Protein AF-A0ABD2PQW9-F1 (afdb_monomer_lite)

Structure (mmCIF, N/CA/C/O backbone):
data_AF-A0ABD2PQW9-F1
#
_entry.id   AF-A0ABD2PQW9-F1
#
loop_
_atom_site.group_PDB
_atom_site.id
_atom_site.type_symbol
_atom_site.label_atom_id
_atom_site.label_alt_id
_atom_site.label_comp_id
_atom_site.label_asym_id
_atom_site.label_entity_id
_atom_site.label_seq_id
_atom_site.pdbx_PDB_ins_code
_atom_site.Cartn_x
_atom_site.Cartn_y
_atom_site.Cartn_z
_atom_site.occupancy
_atom_site.B_iso_or_equiv
_atom_site.auth_seq_id
_atom_site.auth_comp_id
_atom_site.auth_asym_id
_atom_site.auth_atom_id
_atom_site.pdbx_PDB_model_num
ATOM 1 N N . MET A 1 1 ? 1.467 16.128 -27.996 1.00 48.44 1 MET A N 1
ATOM 2 C CA . MET A 1 1 ? 1.715 15.501 -26.680 1.00 48.44 1 MET A CA 1
ATOM 3 C C . MET A 1 1 ? 1.755 14.003 -26.877 1.00 48.44 1 MET A C 1
ATOM 5 O O . MET A 1 1 ? 0.861 13.482 -27.534 1.00 48.44 1 MET A O 1
ATOM 9 N N . GLY A 1 2 ? 2.796 13.330 -26.390 1.00 52.59 2 GLY A N 1
ATOM 10 C CA . GLY A 1 2 ? 2.882 11.874 -26.468 1.00 52.59 2 GLY A CA 1
ATOM 11 C C . GLY A 1 2 ? 2.009 11.195 -25.410 1.00 52.59 2 GLY A C 1
ATOM 12 O O . GLY A 1 2 ? 1.658 11.797 -24.397 1.00 52.59 2 GLY A O 1
ATOM 13 N N . GLN A 1 3 ? 1.698 9.912 -25.606 1.00 44.06 3 GLN A N 1
ATOM 14 C CA . GLN A 1 3 ? 0.962 9.096 -24.629 1.00 44.06 3 GLN A CA 1
ATOM 15 C C . GLN A 1 3 ? 1.662 9.062 -23.259 1.00 44.06 3 GLN A C 1
ATOM 17 O O . GLN A 1 3 ? 1.002 9.045 -22.226 1.00 44.06 3 GLN A O 1
ATOM 22 N N . ARG A 1 4 ? 3.000 9.131 -23.241 1.00 51.69 4 ARG A N 1
ATOM 23 C CA . ARG A 1 4 ? 3.807 9.249 -22.020 1.00 51.69 4 ARG A CA 1
ATOM 24 C C . ARG A 1 4 ? 3.536 10.551 -21.266 1.00 51.69 4 ARG A C 1
ATOM 26 O O . ARG A 1 4 ? 3.338 10.489 -20.062 1.00 51.69 4 ARG A O 1
ATOM 33 N N . ASP A 1 5 ? 3.459 11.680 -21.967 1.00 42.22 5 ASP A N 1
ATOM 34 C CA . ASP A 1 5 ? 3.192 12.989 -21.357 1.00 42.22 5 ASP A CA 1
ATOM 35 C C . ASP A 1 5 ? 1.764 13.057 -20.809 1.00 42.22 5 ASP A C 1
ATOM 37 O O . ASP A 1 5 ? 1.536 13.642 -19.758 1.00 42.22 5 ASP A O 1
ATOM 41 N N . LEU A 1 6 ? 0.808 12.416 -21.494 1.00 45.53 6 LEU A N 1
ATOM 42 C CA . LEU A 1 6 ? -0.580 12.285 -21.040 1.00 45.53 6 LEU A CA 1
ATOM 43 C C . LEU A 1 6 ? -0.696 11.385 -19.805 1.00 45.53 6 LEU A C 1
ATOM 45 O O . LEU A 1 6 ? -1.414 11.734 -18.874 1.00 45.53 6 LEU A O 1
ATOM 49 N N . ILE A 1 7 ? 0.029 10.261 -19.762 1.00 51.72 7 ILE A N 1
ATOM 50 C CA . ILE A 1 7 ? 0.108 9.393 -18.577 1.00 51.72 7 ILE A CA 1
ATOM 51 C C . ILE A 1 7 ? 0.804 10.128 -17.431 1.00 51.72 7 ILE A C 1
ATOM 53 O O . ILE A 1 7 ? 0.362 10.021 -16.295 1.00 51.72 7 ILE A O 1
ATOM 57 N N . GLU A 1 8 ? 1.860 10.891 -17.705 1.00 53.06 8 GLU A N 1
ATOM 58 C CA . GLU A 1 8 ? 2.582 11.667 -16.700 1.00 53.06 8 GLU A CA 1
ATOM 59 C C . GLU A 1 8 ? 1.697 12.782 -16.133 1.00 53.06 8 GLU A C 1
ATOM 61 O O . GLU A 1 8 ? 1.552 12.863 -14.919 1.00 53.06 8 GLU A O 1
ATOM 66 N N . TRP A 1 9 ? 0.979 13.531 -16.973 1.00 46.38 9 TRP A N 1
ATOM 67 C CA . TRP A 1 9 ? -0.007 14.535 -16.552 1.00 46.38 9 TRP A CA 1
ATOM 68 C C . TRP A 1 9 ? -1.209 13.946 -15.806 1.00 46.38 9 TRP A C 1
ATOM 70 O O . TRP A 1 9 ? -1.614 14.470 -14.763 1.00 46.38 9 TRP A O 1
ATOM 80 N N . ALA A 1 10 ? -1.777 12.847 -16.307 1.00 46.31 10 ALA A N 1
ATOM 81 C CA . ALA A 1 10 ? -2.861 12.131 -15.642 1.00 46.31 10 ALA A CA 1
ATOM 82 C C . ALA A 1 10 ? -2.380 11.565 -14.304 1.00 46.31 10 ALA A C 1
ATOM 84 O O . ALA A 1 10 ? -3.079 11.664 -13.303 1.00 46.31 10 ALA A O 1
ATOM 85 N N . SER A 1 11 ? -1.146 11.062 -14.242 1.00 51.03 11 SER A N 1
ATOM 86 C CA . SER A 1 11 ? -0.536 10.610 -13.001 1.00 51.03 11 SER A CA 1
ATOM 87 C C . SER A 1 11 ? -0.264 11.784 -12.063 1.00 51.03 11 SER A C 1
ATOM 89 O O . SER A 1 11 ? -0.609 11.672 -10.905 1.00 51.03 11 SER A O 1
ATOM 91 N N . MET A 1 12 ? 0.237 12.935 -12.510 1.00 48.91 12 MET A N 1
ATOM 92 C CA . MET A 1 12 ? 0.485 14.113 -11.668 1.00 48.91 12 MET A CA 1
ATOM 93 C C . MET A 1 12 ? -0.800 14.677 -11.054 1.00 48.91 12 MET A C 1
ATOM 95 O O . MET A 1 12 ? -0.845 14.939 -9.854 1.00 48.91 12 MET A O 1
ATOM 99 N N . THR A 1 13 ? -1.866 14.809 -11.845 1.00 48.06 13 THR A N 1
ATOM 100 C CA . THR A 1 13 ? -3.194 15.216 -11.345 1.00 48.06 13 THR A CA 1
ATOM 101 C C . THR A 1 13 ? -3.756 14.194 -10.355 1.00 48.06 13 THR A C 1
ATOM 103 O O . THR A 1 13 ? -4.364 14.559 -9.351 1.00 48.06 13 THR A O 1
ATOM 106 N N . THR A 1 14 ? -3.451 12.921 -10.577 1.00 48.19 14 THR A N 1
ATOM 107 C CA . THR A 1 14 ? -3.807 11.797 -9.714 1.00 48.19 14 THR A CA 1
ATOM 108 C C . THR A 1 14 ? -2.946 11.691 -8.441 1.00 48.19 14 THR A C 1
ATOM 110 O O . THR A 1 14 ? -3.466 11.371 -7.379 1.00 48.19 14 THR A O 1
ATOM 113 N N . HIS A 1 15 ? -1.655 12.029 -8.491 1.00 46.25 15 HIS A N 1
ATOM 114 C CA . HIS A 1 15 ? -0.741 12.087 -7.343 1.00 46.25 15 HIS A CA 1
ATOM 115 C C . HIS A 1 15 ? -1.050 13.302 -6.458 1.00 46.25 15 HIS A C 1
ATOM 117 O O . HIS A 1 15 ? -0.863 13.230 -5.247 1.00 46.25 15 HIS A O 1
ATOM 123 N N . GLY A 1 16 ? -1.516 14.406 -7.055 1.00 40.41 16 GLY A N 1
ATOM 124 C CA . GLY A 1 16 ? -1.855 15.643 -6.350 1.00 40.41 16 GLY A CA 1
ATOM 125 C C . GLY A 1 16 ? -3.272 15.689 -5.769 1.00 40.41 16 GLY A C 1
ATOM 126 O O . GLY A 1 16 ? -3.487 16.393 -4.788 1.00 40.41 16 GLY A O 1
ATOM 127 N N . ARG A 1 17 ? -4.239 14.957 -6.346 1.00 44.38 17 ARG A N 1
ATOM 128 C CA . ARG A 1 17 ? -5.638 14.937 -5.865 1.00 44.38 17 ARG A CA 1
ATOM 129 C C . ARG A 1 17 ? -6.081 13.623 -5.241 1.00 44.38 17 ARG A C 1
ATOM 131 O O . ARG A 1 17 ? -7.074 13.633 -4.531 1.00 44.38 17 ARG A O 1
ATOM 138 N N . ALA A 1 18 ? -5.401 12.522 -5.566 1.00 48.66 18 ALA A N 1
ATOM 139 C CA . ALA A 1 18 ? -5.731 11.162 -5.150 1.00 48.66 18 ALA A CA 1
ATOM 140 C C . ALA A 1 18 ? -7.238 10.814 -5.270 1.00 48.66 18 ALA A C 1
ATOM 142 O O . ALA A 1 18 ? -7.793 10.029 -4.512 1.00 48.66 18 ALA A O 1
ATOM 143 N N . ALA A 1 19 ? -7.895 11.388 -6.277 1.00 48.25 19 ALA A N 1
ATOM 144 C CA . ALA A 1 19 ? -9.328 11.258 -6.488 1.00 48.25 19 ALA A CA 1
ATOM 145 C C . ALA A 1 19 ? -9.687 9.871 -7.030 1.00 48.25 19 ALA A C 1
ATOM 147 O O . ALA A 1 19 ? -9.073 9.427 -7.995 1.00 48.25 19 ALA A O 1
ATOM 148 N N . ILE A 1 20 ? -10.752 9.262 -6.493 1.00 48.41 20 ILE A N 1
ATOM 149 C CA . ILE A 1 20 ? -11.288 7.904 -6.757 1.00 48.41 20 ILE A CA 1
ATOM 150 C C . ILE A 1 20 ? -11.596 7.611 -8.252 1.00 48.41 20 ILE A C 1
ATOM 152 O O . ILE A 1 20 ? -11.847 6.473 -8.636 1.00 48.41 20 ILE A O 1
ATOM 156 N N . HIS A 1 21 ? -11.498 8.603 -9.139 1.00 49.69 21 HIS A N 1
ATOM 157 C CA . HIS A 1 21 ? -11.605 8.460 -10.597 1.00 49.69 21 HIS A CA 1
ATOM 158 C C . HIS A 1 21 ? -10.262 8.146 -11.299 1.00 49.69 21 HIS A C 1
ATOM 160 O O . HIS A 1 21 ? -10.133 8.385 -12.499 1.00 49.69 21 HIS A O 1
ATOM 166 N N . LEU A 1 22 ? -9.253 7.649 -10.566 1.00 53.81 22 LEU A N 1
ATOM 167 C CA . LEU A 1 22 ? -7.881 7.456 -11.056 1.00 53.81 22 LEU A CA 1
ATOM 168 C C . LEU A 1 22 ? -7.796 6.687 -12.387 1.00 53.81 22 LEU A C 1
ATOM 170 O O . LEU A 1 22 ? -8.182 5.519 -12.483 1.00 53.81 22 LEU A O 1
ATOM 174 N N . PHE A 1 23 ? -7.142 7.325 -13.357 1.00 48.06 23 PHE A N 1
ATOM 175 C CA . PHE A 1 23 ? -6.302 6.676 -14.359 1.00 48.06 23 PHE A CA 1
ATOM 176 C C . PHE A 1 23 ? -4.866 6.642 -13.804 1.00 48.06 23 PHE A C 1
ATOM 178 O O . PHE A 1 23 ? -4.425 7.638 -13.219 1.00 48.06 23 PHE A O 1
ATOM 185 N N . PRO A 1 24 ? -4.100 5.557 -13.989 1.00 56.66 24 PRO A N 1
ATOM 186 C CA . PRO A 1 24 ? -4.376 4.391 -14.842 1.00 56.66 24 PRO A CA 1
ATOM 187 C C . PRO A 1 24 ? -5.153 3.255 -14.154 1.00 56.66 24 PRO A C 1
ATOM 189 O O . PRO A 1 24 ? -5.135 3.127 -12.928 1.00 56.66 24 PRO A O 1
ATOM 192 N N . HIS A 1 25 ? -5.825 2.411 -14.951 1.00 60.84 25 HIS A N 1
ATOM 193 C CA . HIS A 1 25 ? -6.752 1.388 -14.450 1.00 60.84 25 HIS A CA 1
ATOM 194 C C . HIS A 1 25 ? -6.063 0.307 -13.610 1.00 60.84 25 HIS A C 1
ATOM 196 O O . HIS A 1 25 ? -6.706 -0.260 -12.729 1.00 60.84 25 HIS A O 1
ATOM 202 N N . TYR A 1 26 ? -4.760 0.066 -13.797 1.00 62.16 26 TYR A N 1
ATOM 203 C CA . TYR A 1 26 ? -3.977 -0.842 -12.943 1.00 62.16 26 TYR A CA 1
ATOM 204 C C . TYR A 1 26 ? -3.894 -0.420 -11.467 1.00 62.16 26 TYR A C 1
ATOM 206 O O . TYR A 1 26 ? -3.498 -1.228 -10.628 1.00 62.16 26 TYR A O 1
ATOM 214 N N . ALA A 1 27 ? -4.267 0.816 -11.114 1.00 65.12 27 ALA A N 1
ATOM 215 C CA . ALA A 1 27 ? -4.459 1.203 -9.715 1.00 65.12 27 ALA A CA 1
ATOM 216 C C . ALA A 1 27 ? -5.657 0.483 -9.059 1.00 65.12 27 ALA A C 1
ATOM 218 O O . ALA A 1 27 ? -5.749 0.435 -7.833 1.00 65.12 27 ALA A O 1
ATOM 219 N N . TRP A 1 28 ? -6.543 -0.107 -9.869 1.00 74.75 28 TRP A N 1
ATOM 220 C CA . TRP A 1 28 ? -7.754 -0.813 -9.460 1.00 74.75 28 TRP A CA 1
ATOM 221 C C . TRP A 1 28 ? -7.617 -2.325 -9.652 1.00 74.75 28 TRP A C 1
ATOM 223 O O . TRP A 1 28 ? -8.258 -2.920 -10.524 1.00 74.75 28 TRP A O 1
ATOM 233 N N . SER A 1 29 ? -6.760 -2.949 -8.842 1.00 72.50 29 SER A N 1
ATOM 234 C CA . SER A 1 29 ? -6.400 -4.375 -8.934 1.00 72.50 29 SER A CA 1
ATOM 235 C C . SER A 1 29 ? -7.560 -5.357 -8.704 1.00 72.50 29 SER A C 1
ATOM 237 O O . SER A 1 29 ? -7.454 -6.544 -9.014 1.00 72.50 29 SER A O 1
ATOM 239 N N . ASP A 1 30 ? -8.694 -4.875 -8.211 1.00 78.50 30 ASP A N 1
ATOM 240 C CA . ASP A 1 30 ? -9.941 -5.616 -8.033 1.00 78.50 30 ASP A CA 1
ATOM 241 C C . ASP A 1 30 ? -10.855 -5.589 -9.275 1.00 78.50 30 ASP A C 1
ATOM 243 O O . ASP A 1 30 ? -11.751 -6.427 -9.406 1.00 78.50 30 ASP A O 1
ATOM 247 N N . THR A 1 31 ? -10.612 -4.689 -10.233 1.00 81.12 31 THR A N 1
ATOM 248 C CA . THR A 1 31 ? -11.368 -4.614 -11.494 1.00 81.12 31 THR A CA 1
ATOM 249 C C . THR A 1 31 ? -10.776 -5.526 -12.568 1.00 81.12 31 THR A C 1
ATOM 251 O O . THR A 1 31 ? -9.574 -5.784 -12.596 1.00 81.12 31 THR A O 1
ATOM 254 N N . VAL A 1 32 ? -11.606 -5.990 -13.510 1.00 80.06 32 VAL A N 1
ATOM 255 C CA . VAL A 1 32 ? -11.132 -6.801 -14.650 1.00 80.06 32 VAL A CA 1
ATOM 256 C C . VAL A 1 32 ? -10.117 -6.021 -15.489 1.00 80.06 32 VAL A C 1
ATOM 258 O O . VAL A 1 32 ? -9.042 -6.538 -15.778 1.00 80.06 32 VAL A O 1
ATOM 261 N N . ALA A 1 33 ? -10.427 -4.765 -15.824 1.00 76.12 33 ALA A N 1
ATOM 262 C CA . ALA A 1 33 ? -9.540 -3.907 -16.607 1.00 76.12 33 ALA A CA 1
ATOM 263 C C . ALA A 1 33 ? -8.193 -3.677 -15.901 1.00 76.12 33 ALA A C 1
ATOM 265 O O . ALA A 1 33 ? -7.143 -3.840 -16.519 1.00 76.12 33 ALA A O 1
ATOM 266 N N . GLY A 1 34 ? -8.218 -3.381 -14.596 1.00 78.25 34 GLY A N 1
ATOM 267 C CA . GLY A 1 34 ? -7.004 -3.192 -13.808 1.00 78.25 34 GLY A CA 1
ATOM 268 C C . GLY A 1 34 ? -6.149 -4.452 -13.716 1.00 78.25 34 GLY A C 1
ATOM 269 O O . GLY A 1 34 ? -4.936 -4.365 -13.880 1.00 78.25 34 GLY A O 1
ATOM 270 N N . ARG A 1 35 ? -6.763 -5.635 -13.553 1.00 80.31 35 ARG A N 1
ATOM 271 C CA . ARG A 1 35 ? -6.042 -6.921 -13.552 1.00 80.31 35 ARG A CA 1
ATOM 272 C C . ARG A 1 35 ? -5.343 -7.217 -14.877 1.00 80.31 35 ARG A C 1
ATOM 274 O O . ARG A 1 35 ? -4.218 -7.718 -14.848 1.00 80.31 35 ARG A O 1
ATOM 281 N N . VAL A 1 36 ? -5.994 -6.928 -16.005 1.00 83.12 36 VAL A N 1
ATOM 282 C CA . VAL A 1 36 ? -5.436 -7.146 -17.351 1.00 83.12 36 VAL A CA 1
ATOM 283 C C . VAL A 1 36 ? -4.280 -6.183 -17.623 1.00 83.12 36 VAL A C 1
ATOM 285 O O . VAL A 1 36 ? -3.214 -6.612 -18.061 1.00 83.12 36 VAL A O 1
ATOM 288 N N . GLU A 1 37 ? -4.456 -4.893 -17.328 1.00 79.88 37 GLU A N 1
ATOM 289 C CA . GLU A 1 37 ? -3.402 -3.887 -17.519 1.00 79.88 37 GLU A CA 1
ATOM 290 C C . GLU A 1 37 ? -2.200 -4.148 -16.595 1.00 79.88 37 GLU A C 1
ATOM 292 O O . GLU A 1 37 ? -1.043 -4.057 -17.013 1.00 79.88 37 GLU A O 1
ATOM 297 N N . GLU A 1 38 ? -2.460 -4.539 -15.345 1.00 79.94 38 GLU A N 1
ATOM 298 C CA . GLU A 1 38 ? -1.422 -4.951 -14.407 1.00 79.94 38 GLU A CA 1
ATOM 299 C C . GLU A 1 38 ? -0.631 -6.151 -14.940 1.00 79.94 38 GLU A C 1
ATOM 301 O O . GLU A 1 38 ? 0.597 -6.133 -14.924 1.00 79.94 38 GLU A O 1
ATOM 306 N N . GLU A 1 39 ? -1.310 -7.178 -15.447 1.00 83.50 39 GLU A N 1
ATOM 307 C CA . GLU A 1 39 ? -0.666 -8.378 -15.980 1.00 83.50 39 GLU A CA 1
ATOM 308 C C . GLU A 1 39 ? 0.240 -8.063 -17.176 1.00 83.50 39 GLU A C 1
ATOM 310 O O . GLU A 1 39 ? 1.391 -8.503 -17.214 1.00 83.50 39 GLU A O 1
ATOM 315 N N . GLN A 1 40 ? -0.213 -7.206 -18.095 1.00 84.06 40 GLN A N 1
ATOM 316 C CA . GLN A 1 40 ? 0.606 -6.721 -19.211 1.00 84.06 40 GLN A CA 1
ATOM 317 C C . GLN A 1 40 ? 1.851 -5.966 -18.730 1.00 84.06 40 GLN A C 1
ATOM 319 O O . GLN A 1 40 ? 2.953 -6.146 -19.265 1.00 84.06 40 GLN A O 1
ATOM 324 N N . ARG A 1 41 ? 1.703 -5.132 -17.696 1.00 79.81 41 ARG A N 1
ATOM 325 C CA . ARG A 1 41 ? 2.807 -4.372 -17.105 1.00 79.81 41 ARG A CA 1
ATOM 326 C C . ARG A 1 41 ? 3.812 -5.287 -16.406 1.00 79.81 41 ARG A C 1
ATOM 328 O O . ARG A 1 41 ? 5.015 -5.106 -16.596 1.00 79.81 41 ARG A O 1
ATOM 335 N N . LEU A 1 42 ? 3.345 -6.270 -15.636 1.00 81.69 42 LEU A N 1
ATOM 336 C CA . LEU A 1 42 ? 4.196 -7.257 -14.965 1.00 81.69 42 LEU A CA 1
ATOM 337 C C . LEU A 1 42 ? 4.950 -8.118 -15.989 1.00 81.69 42 LEU A C 1
ATOM 339 O O . LEU A 1 42 ? 6.158 -8.309 -15.847 1.00 81.69 42 LEU A O 1
ATOM 343 N N . ALA A 1 43 ? 4.281 -8.560 -17.059 1.00 84.75 43 ALA A N 1
ATOM 344 C CA . ALA A 1 43 ? 4.906 -9.298 -18.155 1.00 84.75 43 ALA A CA 1
ATOM 345 C C . ALA A 1 43 ? 5.992 -8.466 -18.857 1.00 84.75 43 ALA A C 1
ATOM 347 O O . ALA A 1 43 ? 7.109 -8.943 -19.066 1.00 84.75 43 ALA A O 1
ATOM 348 N N . SER A 1 44 ? 5.704 -7.192 -19.140 1.00 84.38 44 SER A N 1
ATOM 349 C CA . SER A 1 44 ? 6.661 -6.262 -19.752 1.00 84.38 44 SER A CA 1
ATOM 350 C C . SER A 1 44 ? 7.869 -6.000 -18.846 1.00 84.38 44 SER A C 1
ATOM 352 O O . SER A 1 44 ? 9.011 -6.011 -19.307 1.00 84.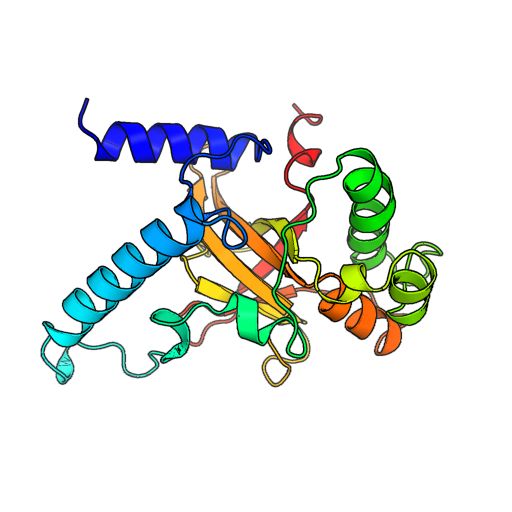38 44 SER A O 1
ATOM 354 N N . ALA A 1 45 ? 7.641 -5.805 -17.543 1.00 81.31 45 ALA A N 1
ATOM 355 C CA . ALA A 1 45 ? 8.703 -5.605 -16.561 1.00 81.31 45 ALA A CA 1
ATOM 356 C C . ALA A 1 45 ? 9.583 -6.856 -16.408 1.00 81.31 45 ALA A C 1
ATOM 358 O O . ALA A 1 45 ? 10.809 -6.742 -16.356 1.00 81.31 45 ALA A O 1
ATOM 359 N N . SER A 1 46 ? 8.967 -8.041 -16.394 1.00 83.38 46 SER A N 1
ATOM 360 C CA . SER A 1 46 ? 9.658 -9.332 -16.369 1.00 83.38 46 SER A CA 1
ATOM 361 C C . SER A 1 46 ? 10.544 -9.500 -17.602 1.00 83.38 46 SER A C 1
ATOM 363 O O . SER A 1 46 ? 11.756 -9.695 -17.476 1.00 83.38 46 SER A O 1
ATOM 365 N N . ALA A 1 47 ? 9.993 -9.297 -18.801 1.00 86.12 47 ALA A N 1
ATOM 366 C CA . ALA A 1 47 ? 10.753 -9.362 -20.047 1.00 86.12 47 ALA A CA 1
ATOM 367 C C . ALA A 1 47 ? 11.939 -8.378 -20.057 1.00 86.12 47 ALA A C 1
ATOM 369 O O . ALA A 1 47 ? 13.059 -8.755 -20.406 1.00 86.12 47 ALA A O 1
ATOM 370 N N . ALA A 1 48 ? 11.730 -7.138 -19.601 1.00 84.88 48 ALA A N 1
ATOM 371 C CA . ALA A 1 48 ? 12.777 -6.118 -19.510 1.00 84.88 48 ALA A CA 1
ATOM 372 C C . ALA A 1 48 ? 13.867 -6.438 -18.471 1.00 84.88 48 ALA A C 1
ATOM 374 O O . ALA A 1 48 ? 15.008 -5.992 -18.605 1.00 84.88 48 ALA A O 1
ATOM 375 N N . PHE A 1 49 ? 13.539 -7.187 -17.419 1.00 83.38 49 PHE A N 1
ATOM 376 C CA . PHE A 1 49 ? 14.510 -7.646 -16.432 1.00 83.38 49 PHE A CA 1
ATOM 377 C C . PHE A 1 49 ? 15.338 -8.818 -16.964 1.00 83.38 49 PHE A C 1
ATOM 379 O O . PHE A 1 49 ? 16.568 -8.818 -16.850 1.00 83.38 49 PHE A O 1
ATOM 386 N N . TYR A 1 50 ? 14.682 -9.807 -17.576 1.00 85.19 50 TYR A N 1
ATOM 387 C CA . TYR A 1 50 ? 15.348 -10.996 -18.100 1.00 85.19 50 TYR A CA 1
ATOM 388 C C . TYR A 1 50 ? 16.132 -10.736 -19.393 1.00 85.19 50 TYR A C 1
ATOM 390 O O . TYR A 1 50 ? 17.097 -11.456 -19.650 1.00 85.19 50 TYR A O 1
ATOM 398 N N . SER A 1 51 ? 15.822 -9.678 -20.148 1.00 87.69 51 SER A N 1
ATOM 399 C CA . SER A 1 51 ? 16.645 -9.248 -21.288 1.00 87.69 51 SER A CA 1
ATOM 400 C C . SER A 1 51 ? 18.030 -8.742 -20.865 1.00 87.69 51 SER A C 1
ATOM 402 O O . SER A 1 51 ? 18.987 -8.829 -21.634 1.00 87.69 51 SER A O 1
ATOM 404 N N . ARG A 1 52 ? 18.180 -8.257 -19.623 1.00 85.00 52 ARG A N 1
ATOM 405 C CA . ARG A 1 52 ? 19.470 -7.793 -19.100 1.00 85.00 52 ARG A CA 1
ATOM 406 C C . ARG A 1 52 ? 20.384 -8.981 -18.775 1.00 85.00 52 ARG A C 1
ATOM 408 O O . ARG A 1 52 ? 19.923 -9.951 -18.161 1.00 85.00 52 ARG A O 1
ATOM 415 N N . PRO A 1 53 ? 21.692 -8.908 -19.080 1.00 88.94 53 PRO A N 1
ATOM 416 C CA . PRO A 1 53 ? 22.670 -9.900 -18.637 1.00 88.94 53 PRO A CA 1
ATOM 417 C C . PRO A 1 53 ? 22.683 -10.055 -17.109 1.00 88.94 53 PRO A C 1
ATOM 419 O O . PRO A 1 53 ? 22.559 -9.069 -16.385 1.00 88.94 53 PRO A O 1
ATOM 422 N N . LYS A 1 54 ? 22.917 -11.274 -16.593 1.00 83.62 54 LYS A N 1
ATOM 423 C CA . LYS A 1 54 ? 22.875 -11.581 -15.142 1.00 83.62 54 LYS A CA 1
ATOM 424 C C . LYS A 1 54 ? 23.703 -10.619 -14.275 1.00 83.62 54 LYS A C 1
ATOM 426 O O . LYS A 1 54 ? 23.253 -10.233 -13.205 1.00 83.62 54 LYS A O 1
ATOM 431 N N . LYS A 1 55 ? 24.884 -10.194 -14.744 1.00 84.38 55 LYS A N 1
ATOM 432 C CA . LYS A 1 55 ? 25.779 -9.270 -14.015 1.00 84.38 55 LYS A CA 1
ATOM 433 C C . LYS A 1 55 ? 25.230 -7.839 -13.886 1.00 84.38 55 LYS A C 1
ATOM 435 O O . LYS A 1 55 ? 25.683 -7.111 -13.012 1.00 84.38 55 LYS A O 1
ATOM 440 N N . GLN A 1 56 ? 24.284 -7.447 -14.742 1.00 83.19 56 GLN A N 1
ATOM 441 C CA . GLN A 1 56 ? 23.638 -6.127 -14.740 1.00 83.19 56 GLN A CA 1
ATOM 442 C C . GLN A 1 56 ? 22.282 -6.129 -14.019 1.00 83.19 56 GLN A C 1
ATOM 444 O O . GLN A 1 56 ? 21.631 -5.088 -13.917 1.00 83.19 56 GLN A O 1
ATOM 449 N N . ARG A 1 57 ? 21.826 -7.289 -13.531 1.00 82.00 57 ARG A N 1
ATOM 450 C CA . ARG A 1 57 ? 20.587 -7.385 -12.760 1.00 82.00 57 ARG A CA 1
ATOM 451 C C . ARG A 1 57 ? 20.849 -6.980 -11.303 1.00 82.00 57 ARG A C 1
ATOM 453 O O . ARG A 1 57 ? 21.902 -7.326 -10.761 1.00 82.00 57 ARG A O 1
ATOM 460 N N . PRO A 1 58 ? 19.911 -6.272 -10.651 1.00 74.50 58 PRO A N 1
ATOM 461 C CA . PRO A 1 58 ? 19.983 -6.017 -9.217 1.00 74.50 58 PRO A CA 1
ATOM 462 C C . PRO A 1 58 ? 20.131 -7.335 -8.444 1.00 74.50 58 PRO A C 1
ATOM 464 O O . PRO A 1 58 ? 19.355 -8.264 -8.648 1.00 74.50 58 PRO A O 1
ATOM 467 N N . ARG A 1 59 ? 21.129 -7.421 -7.555 1.00 67.12 59 ARG A N 1
ATOM 468 C CA . ARG A 1 59 ? 21.405 -8.645 -6.773 1.00 67.12 59 ARG A CA 1
ATOM 469 C C . ARG A 1 59 ? 20.330 -8.949 -5.728 1.00 67.12 59 ARG A C 1
ATOM 471 O O . ARG A 1 59 ? 20.095 -10.112 -5.436 1.00 67.12 59 ARG A O 1
ATOM 478 N N . ASN A 1 60 ? 19.678 -7.911 -5.206 1.00 65.00 60 ASN A N 1
ATOM 479 C CA . ASN A 1 60 ? 18.671 -8.008 -4.144 1.00 65.00 60 ASN A CA 1
ATOM 480 C C . ASN A 1 60 ? 17.242 -7.907 -4.696 1.00 65.00 60 ASN A C 1
ATOM 482 O O . ASN A 1 60 ? 16.350 -7.417 -4.014 1.00 65.00 60 ASN A O 1
ATOM 486 N N . PHE A 1 61 ? 17.042 -8.291 -5.957 1.00 63.41 61 PHE A N 1
ATOM 487 C CA . PHE A 1 61 ? 15.736 -8.205 -6.594 1.00 63.41 61 PHE A CA 1
ATOM 488 C C . PHE A 1 61 ? 14.790 -9.248 -5.995 1.00 63.41 61 PHE A C 1
ATOM 490 O O . PHE A 1 61 ? 15.085 -10.442 -6.032 1.00 63.41 61 PHE A O 1
ATOM 497 N N . VAL A 1 62 ? 13.655 -8.808 -5.456 1.00 62.41 62 VAL A N 1
ATOM 498 C CA . VAL A 1 62 ? 12.648 -9.708 -4.888 1.00 62.41 62 VAL A CA 1
ATOM 499 C C . VAL A 1 62 ? 11.669 -10.109 -5.994 1.00 62.41 62 VAL A C 1
ATOM 501 O O . VAL A 1 62 ? 11.105 -9.262 -6.675 1.00 62.41 62 VAL A O 1
ATOM 504 N N . GLU A 1 63 ? 11.408 -11.402 -6.193 1.00 56.72 63 GLU A N 1
ATOM 505 C CA . GLU A 1 63 ? 10.478 -11.872 -7.243 1.00 56.72 63 GLU A CA 1
ATOM 506 C C . GLU A 1 63 ? 9.041 -11.324 -7.115 1.00 56.72 63 GLU A C 1
ATOM 508 O O . GLU A 1 63 ? 8.250 -11.427 -8.056 1.00 56.72 63 GLU A O 1
ATOM 513 N N . CYS A 1 64 ? 8.691 -10.699 -5.984 1.00 57.03 64 CYS A N 1
ATOM 514 C CA . CYS A 1 64 ? 7.407 -10.028 -5.788 1.00 57.03 64 CYS A CA 1
ATOM 515 C C . CYS A 1 64 ? 7.145 -8.893 -6.798 1.00 57.03 64 CYS A C 1
ATOM 517 O O . CYS A 1 64 ? 5.999 -8.489 -6.950 1.00 57.03 64 CYS A O 1
ATOM 519 N N . HIS A 1 65 ? 8.160 -8.423 -7.536 1.00 60.09 65 HIS A N 1
ATOM 520 C CA . HIS A 1 65 ? 8.028 -7.387 -8.570 1.00 60.09 65 HIS A CA 1
ATOM 521 C C . HIS A 1 65 ? 7.321 -7.834 -9.858 1.00 60.09 65 HIS A C 1
ATOM 523 O O . HIS A 1 65 ? 6.982 -6.981 -10.676 1.00 60.09 65 HIS A O 1
ATOM 529 N N . PHE A 1 66 ? 7.101 -9.140 -10.052 1.00 64.94 66 PHE A N 1
ATOM 530 C CA . PHE A 1 66 ? 6.382 -9.686 -11.217 1.00 64.94 66 PHE A CA 1
ATOM 531 C C . PHE A 1 66 ? 5.075 -10.392 -10.847 1.00 64.94 66 PHE A C 1
ATOM 533 O O . PHE A 1 66 ? 4.451 -11.021 -11.698 1.00 64.94 66 PHE A O 1
ATOM 540 N N . LYS A 1 67 ? 4.663 -10.320 -9.580 1.00 71.12 67 LYS A N 1
ATOM 541 C CA . LYS A 1 67 ? 3.429 -10.933 -9.075 1.00 71.12 67 LYS A CA 1
ATOM 542 C C . LYS A 1 67 ? 2.486 -9.837 -8.597 1.00 71.12 67 LYS A C 1
ATOM 544 O O . LYS A 1 67 ? 2.935 -8.724 -8.364 1.00 71.12 67 LYS A O 1
ATOM 549 N N . ARG A 1 68 ? 1.200 -10.160 -8.422 1.00 75.06 68 ARG A N 1
ATOM 550 C CA . ARG A 1 68 ? 0.205 -9.268 -7.805 1.00 75.06 68 ARG A CA 1
ATOM 551 C C . ARG A 1 68 ? 0.434 -9.246 -6.291 1.00 75.06 68 ARG A C 1
ATOM 553 O O . ARG A 1 68 ? -0.028 -10.161 -5.605 1.00 75.06 68 ARG A O 1
ATOM 560 N N . PRO A 1 69 ? 1.155 -8.260 -5.729 1.00 76.12 69 PRO A N 1
ATOM 561 C CA . PRO A 1 69 ? 1.605 -8.360 -4.345 1.00 76.12 69 PRO A CA 1
ATOM 562 C C . PRO A 1 69 ? 0.439 -8.178 -3.360 1.00 76.12 69 PRO A C 1
ATOM 564 O O . PRO A 1 69 ? 0.490 -8.674 -2.239 1.00 76.12 69 PRO A O 1
ATOM 567 N N . TRP A 1 70 ? -0.662 -7.565 -3.803 1.00 80.31 70 TRP A N 1
ATOM 568 C CA . TRP A 1 70 ? -1.891 -7.375 -3.029 1.00 80.31 70 TRP A CA 1
ATOM 569 C C . TRP A 1 70 ? -2.541 -8.687 -2.585 1.00 80.31 70 TRP A C 1
ATOM 571 O O . TRP A 1 70 ? -3.151 -8.715 -1.524 1.00 80.31 70 TRP A O 1
ATOM 581 N N . GLN A 1 71 ? -2.378 -9.778 -3.342 1.00 79.62 71 GLN A N 1
ATOM 582 C CA . GLN A 1 71 ? -2.915 -11.086 -2.948 1.00 79.62 71 GLN A CA 1
ATOM 583 C C . GLN A 1 71 ? -2.242 -11.625 -1.682 1.00 79.62 71 GLN A C 1
ATOM 585 O O . GLN A 1 71 ? -2.889 -12.284 -0.883 1.00 79.62 71 GLN A O 1
ATOM 590 N N . SER A 1 72 ? -0.963 -11.303 -1.459 1.00 81.50 72 SER A N 1
ATOM 591 C CA . SER A 1 72 ? -0.262 -11.695 -0.228 1.00 81.50 72 SER A CA 1
ATOM 592 C C . SER A 1 72 ? -0.652 -10.875 1.006 1.00 81.50 72 SER A C 1
ATOM 594 O O . SER A 1 72 ? -0.275 -11.239 2.115 1.00 81.50 72 SER A O 1
ATOM 596 N N . LEU A 1 73 ? -1.394 -9.775 0.829 1.00 82.75 73 LEU A N 1
ATOM 597 C CA . LEU A 1 73 ? -1.840 -8.913 1.929 1.00 82.75 73 LEU A CA 1
ATOM 598 C C . LEU A 1 73 ? -3.146 -9.385 2.585 1.00 82.75 73 LEU A C 1
ATOM 600 O O . LEU A 1 73 ? -3.535 -8.846 3.626 1.00 82.75 73 LEU A O 1
ATOM 604 N N . VAL A 1 74 ? -3.848 -10.321 1.947 1.00 83.00 74 VAL A N 1
ATOM 605 C CA . VAL A 1 74 ? -5.163 -10.813 2.361 1.00 83.00 74 VAL A CA 1
ATOM 606 C C . VAL A 1 74 ? -5.120 -12.330 2.517 1.00 83.00 74 VAL A C 1
ATOM 608 O O . VAL A 1 74 ? -4.499 -13.037 1.727 1.00 83.00 74 VAL A O 1
ATOM 611 N N . ASP A 1 75 ? -5.770 -12.838 3.561 1.00 72.62 75 ASP A N 1
ATOM 612 C CA . ASP A 1 75 ? -5.728 -14.257 3.922 1.00 72.62 75 ASP A CA 1
ATOM 613 C C . ASP A 1 75 ? -6.656 -15.079 2.999 1.00 72.62 75 ASP A C 1
ATOM 615 O O . ASP A 1 75 ? -7.775 -15.424 3.370 1.00 72.62 75 ASP A O 1
ATOM 619 N N . GLY A 1 76 ? -6.217 -15.362 1.766 1.00 68.19 76 GLY A N 1
ATOM 620 C CA . GLY A 1 76 ? -6.850 -16.331 0.852 1.00 68.19 76 GLY A CA 1
ATOM 621 C C . GLY A 1 76 ? -8.162 -15.903 0.177 1.00 68.19 76 GLY A C 1
ATOM 622 O O . GLY A 1 76 ? -8.704 -16.664 -0.621 1.00 68.19 76 GLY A O 1
ATOM 623 N N . ALA A 1 77 ? -8.663 -14.703 0.464 1.00 78.00 77 ALA A N 1
ATOM 624 C CA . ALA A 1 77 ? -9.819 -14.108 -0.204 1.00 78.00 77 ALA A CA 1
ATOM 625 C C . ALA A 1 77 ? -9.387 -13.122 -1.299 1.00 78.00 77 ALA A C 1
AT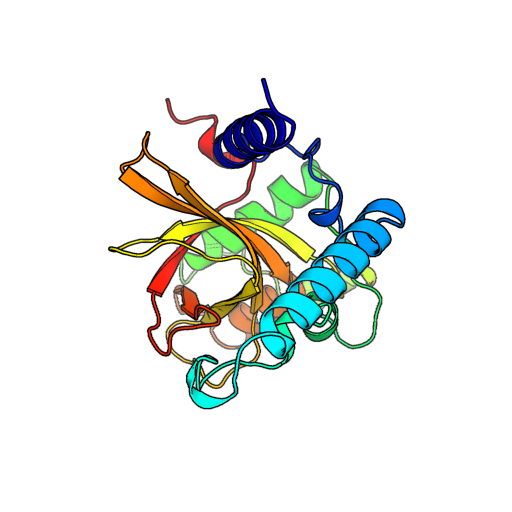OM 627 O O . ALA A 1 77 ? -8.302 -12.545 -1.225 1.00 78.00 77 ALA A O 1
ATOM 628 N N . ASP A 1 78 ? -10.253 -12.887 -2.285 1.00 81.88 78 ASP A N 1
ATOM 629 C CA . ASP A 1 78 ? -9.983 -11.890 -3.319 1.00 81.88 78 ASP A CA 1
ATOM 630 C C . ASP A 1 78 ? -9.976 -10.478 -2.710 1.00 81.88 78 ASP A C 1
ATOM 632 O O . ASP A 1 78 ? -10.969 -10.063 -2.097 1.00 81.88 78 ASP A O 1
ATOM 636 N N . PRO A 1 79 ? -8.870 -9.722 -2.844 1.00 86.19 79 PRO A N 1
ATOM 637 C CA . PRO A 1 79 ? -8.814 -8.369 -2.327 1.00 86.19 79 PRO A CA 1
ATOM 638 C C . PRO A 1 79 ? -9.744 -7.466 -3.138 1.00 86.19 79 PRO A C 1
ATOM 640 O O . PRO A 1 79 ? -9.754 -7.513 -4.370 1.00 86.19 79 PRO A O 1
ATOM 643 N N . PHE A 1 80 ? -10.466 -6.585 -2.452 1.00 86.62 80 PHE A N 1
ATOM 644 C CA . PHE A 1 80 ? -11.197 -5.494 -3.093 1.00 86.62 80 PHE A CA 1
ATOM 645 C C . PHE A 1 80 ? -10.730 -4.153 -2.556 1.00 86.62 80 PHE A C 1
ATOM 647 O O . PHE A 1 80 ? -10.247 -4.053 -1.427 1.00 86.62 80 PHE A O 1
ATOM 654 N N . ILE A 1 81 ? -10.885 -3.107 -3.360 1.00 84.94 81 ILE A N 1
ATOM 655 C CA . ILE A 1 81 ? -10.513 -1.762 -2.941 1.00 84.94 81 ILE A CA 1
ATOM 656 C C . ILE A 1 81 ? -11.746 -1.089 -2.347 1.00 84.94 81 ILE A C 1
ATOM 658 O O . ILE A 1 81 ? -12.771 -0.936 -3.016 1.00 84.94 81 ILE A O 1
ATOM 662 N N . LEU A 1 82 ? -11.647 -0.688 -1.080 1.00 84.38 82 LEU A N 1
ATOM 663 C CA . LEU A 1 82 ? -12.690 0.070 -0.406 1.00 84.38 82 LEU A CA 1
ATOM 664 C C . LEU A 1 82 ? -12.736 1.481 -1.000 1.00 84.38 82 LEU A C 1
ATOM 666 O O . LEU A 1 82 ? -11.770 2.235 -0.898 1.00 84.38 82 LEU A O 1
ATOM 670 N N . ARG A 1 83 ? -13.862 1.814 -1.636 1.00 77.94 83 ARG A N 1
ATOM 671 C CA . ARG A 1 83 ? -14.101 3.106 -2.308 1.00 77.94 83 ARG A CA 1
ATOM 672 C C . ARG A 1 83 ? -15.247 3.910 -1.705 1.00 77.94 83 ARG A C 1
ATOM 674 O O . ARG A 1 83 ? -15.468 5.039 -2.124 1.00 77.94 83 ARG A O 1
ATOM 681 N N . ASP A 1 84 ? -15.995 3.326 -0.774 1.00 79.19 84 ASP A N 1
ATOM 682 C CA . ASP A 1 84 ? -17.122 4.008 -0.145 1.00 79.19 84 ASP A CA 1
ATOM 683 C C . ASP A 1 84 ? -16.613 5.200 0.675 1.00 79.19 84 ASP A C 1
ATOM 685 O O . ASP A 1 84 ? -15.867 5.035 1.641 1.00 79.19 84 ASP A O 1
ATOM 689 N N . GLU A 1 85 ? -16.996 6.407 0.264 1.00 73.12 85 GLU A N 1
ATOM 690 C CA . GLU A 1 85 ? -16.489 7.655 0.832 1.00 73.12 85 GLU A CA 1
ATOM 691 C C . GLU A 1 85 ? -16.827 7.800 2.324 1.00 73.12 85 GLU A C 1
ATOM 693 O O . GLU A 1 85 ? -16.011 8.295 3.107 1.00 73.12 85 GLU A O 1
ATOM 698 N N . HIS A 1 86 ? -18.004 7.331 2.744 1.00 77.00 86 HIS A N 1
ATOM 699 C CA . HIS A 1 86 ? -18.453 7.432 4.130 1.00 77.00 86 HIS A CA 1
ATOM 700 C C . HIS A 1 86 ? -17.670 6.464 5.019 1.00 77.00 86 HIS A C 1
ATOM 702 O O . HIS A 1 86 ? -17.188 6.856 6.084 1.00 77.00 86 HIS A O 1
ATOM 708 N N . LEU A 1 87 ? -17.472 5.225 4.561 1.00 77.25 87 LEU A N 1
ATOM 709 C CA . LEU A 1 87 ? -16.662 4.229 5.261 1.00 77.25 87 LEU A CA 1
ATOM 710 C C . LEU A 1 87 ? -15.183 4.606 5.292 1.00 77.25 87 LEU A C 1
ATOM 712 O O . LEU A 1 87 ? -14.545 4.446 6.331 1.00 77.25 87 LEU A O 1
ATOM 716 N N . LEU A 1 88 ? -14.631 5.148 4.205 1.00 77.19 88 LEU A N 1
ATOM 717 C CA . LEU A 1 88 ? -13.253 5.640 4.176 1.00 77.19 88 LEU A CA 1
ATOM 718 C C . LEU A 1 88 ? -13.057 6.770 5.191 1.00 77.19 88 LEU A C 1
ATOM 720 O O . LEU A 1 88 ? -12.142 6.707 6.017 1.00 77.19 88 LEU A O 1
ATOM 724 N N . LYS A 1 89 ? -13.950 7.766 5.202 1.00 73.94 89 LYS A N 1
ATOM 725 C CA . LYS A 1 89 ? -13.879 8.869 6.169 1.00 73.94 89 LYS A CA 1
ATOM 726 C C . LYS A 1 89 ? -14.042 8.383 7.606 1.00 73.94 89 LYS A C 1
ATOM 728 O O . LYS A 1 89 ? -13.318 8.856 8.478 1.00 73.94 89 LYS A O 1
ATOM 733 N N . LEU A 1 90 ? -14.957 7.451 7.866 1.00 74.62 90 LEU A N 1
ATOM 734 C CA . LEU A 1 90 ? -15.268 7.010 9.223 1.00 74.62 90 LEU A CA 1
ATOM 735 C C . LEU A 1 90 ? -14.263 5.995 9.770 1.00 74.62 90 LEU A C 1
ATOM 737 O O . LEU A 1 90 ? -13.817 6.159 10.899 1.00 74.62 90 LEU A O 1
ATOM 741 N N . LEU A 1 91 ? -13.905 4.960 9.009 1.00 73.94 91 LEU A N 1
ATOM 742 C CA . LEU A 1 91 ? -13.017 3.885 9.462 1.00 73.94 91 LEU A CA 1
ATOM 743 C C . LEU A 1 91 ? -11.552 4.254 9.249 1.00 73.94 91 LEU A C 1
ATOM 745 O O . LEU A 1 91 ? -10.747 4.160 10.174 1.00 73.94 91 LEU A O 1
ATOM 749 N N . VAL A 1 92 ? -11.193 4.706 8.047 1.00 70.50 92 VAL A N 1
ATOM 750 C CA . VAL A 1 92 ? -9.781 4.864 7.687 1.00 70.50 92 VAL A CA 1
ATOM 751 C C . VAL A 1 92 ? -9.189 6.131 8.280 1.00 70.50 92 VAL A C 1
ATOM 753 O O . VAL A 1 92 ? -8.089 6.055 8.816 1.00 70.50 92 VAL A O 1
ATOM 756 N N . THR A 1 93 ? -9.896 7.267 8.278 1.00 69.75 93 THR A N 1
ATOM 757 C CA . THR A 1 93 ? -9.396 8.476 8.967 1.00 69.75 93 THR A CA 1
ATOM 758 C C . THR A 1 93 ? -9.152 8.178 10.439 1.00 69.75 93 THR A C 1
ATOM 760 O O . THR A 1 93 ? -8.092 8.480 10.970 1.00 69.75 93 THR A O 1
ATOM 763 N N . ARG A 1 94 ? -10.100 7.488 11.082 1.00 70.88 94 ARG A N 1
ATOM 764 C CA . ARG A 1 94 ? -10.003 7.076 12.485 1.00 70.88 94 ARG A CA 1
ATOM 765 C C . ARG A 1 94 ? -8.807 6.168 12.750 1.00 70.88 94 ARG A C 1
ATOM 767 O O . ARG A 1 94 ? -8.078 6.394 13.714 1.00 70.88 94 ARG A O 1
ATOM 774 N N . MET A 1 95 ? -8.582 5.183 11.886 1.00 74.62 95 MET A N 1
ATOM 775 C CA . MET A 1 95 ? -7.449 4.271 12.002 1.00 74.62 95 MET A CA 1
ATOM 776 C C . MET A 1 95 ? -6.114 4.967 11.706 1.00 74.62 95 MET A C 1
ATOM 778 O O . MET A 1 95 ? -5.176 4.822 12.480 1.00 74.62 95 MET A O 1
ATOM 782 N N . LEU A 1 96 ? -6.010 5.772 10.649 1.00 74.06 96 LEU A N 1
ATOM 783 C CA . LEU A 1 96 ? -4.776 6.497 10.329 1.00 74.06 96 LEU A CA 1
ATOM 784 C C . LEU A 1 96 ? -4.450 7.575 11.374 1.00 74.06 96 LEU A C 1
ATOM 786 O O . LEU A 1 96 ? -3.291 7.708 11.763 1.00 74.06 96 LEU A O 1
ATOM 790 N N . ASP A 1 97 ? -5.448 8.277 11.913 1.00 72.69 97 ASP A N 1
ATOM 791 C CA . ASP A 1 97 ? -5.261 9.194 13.043 1.00 72.69 97 ASP A CA 1
ATOM 792 C C . ASP A 1 97 ? -4.800 8.448 14.300 1.00 72.69 97 ASP A C 1
ATOM 794 O O . ASP A 1 97 ? -3.966 8.947 15.064 1.00 72.69 97 ASP A O 1
ATOM 798 N N . ALA A 1 98 ? -5.307 7.231 14.519 1.00 65.31 98 ALA A N 1
ATOM 799 C CA . ALA A 1 98 ? -4.890 6.379 15.625 1.00 65.31 98 ALA A CA 1
ATOM 800 C C . ALA A 1 98 ? -3.443 5.871 15.496 1.00 65.31 98 ALA A C 1
ATOM 802 O O . ALA A 1 98 ? -2.818 5.582 16.522 1.00 65.31 98 ALA A O 1
ATOM 803 N N . CYS A 1 99 ? -2.867 5.830 14.287 1.00 70.56 99 CYS A N 1
ATOM 804 C CA . CYS A 1 99 ? -1.431 5.591 14.114 1.00 70.56 99 CYS A CA 1
ATOM 805 C C . CYS A 1 99 ? -0.603 6.674 14.817 1.00 70.56 99 CYS A C 1
ATOM 807 O O . CYS A 1 99 ? 0.424 6.368 15.415 1.00 70.56 99 CYS A O 1
ATOM 809 N N . CYS A 1 100 ? -1.071 7.923 14.801 1.00 67.44 100 CYS A N 1
ATOM 810 C CA . CYS A 1 100 ? -0.372 9.066 15.386 1.00 67.44 100 CYS A CA 1
ATOM 811 C C . CYS A 1 100 ? -0.669 9.271 16.883 1.00 67.44 100 CYS A C 1
ATOM 813 O O . CYS A 1 100 ? 0.028 10.047 17.536 1.00 67.44 100 CYS A O 1
ATOM 815 N N . LYS A 1 101 ? -1.699 8.610 17.435 1.00 71.06 101 LYS A N 1
ATOM 816 C CA . LYS A 1 101 ? -2.173 8.807 18.816 1.00 71.06 101 LYS A CA 1
ATOM 817 C C . LYS A 1 101 ? -2.226 7.471 19.584 1.00 71.06 101 LYS A C 1
ATOM 819 O O . LYS A 1 101 ? -3.099 6.649 19.295 1.00 71.06 101 LYS A O 1
ATOM 824 N N . PRO A 1 102 ? -1.346 7.249 20.582 1.00 61.34 102 PRO A N 1
ATOM 825 C CA . PRO A 1 102 ? -1.207 5.961 21.273 1.00 61.34 102 PRO A CA 1
ATOM 826 C C . PRO A 1 102 ? -2.451 5.512 22.055 1.00 61.34 102 PRO A C 1
ATOM 828 O O . PRO A 1 102 ? -2.639 4.318 22.233 1.00 61.34 102 PRO A O 1
ATOM 831 N N . LEU A 1 103 ? -3.320 6.442 22.467 1.00 63.19 103 LEU A N 1
ATOM 832 C CA . LEU A 1 103 ? -4.522 6.175 23.277 1.00 63.19 103 LEU A CA 1
ATOM 833 C C . LEU A 1 103 ? -5.826 6.530 22.545 1.00 63.19 103 LEU A C 1
ATOM 835 O O . LEU A 1 103 ? -6.829 6.879 23.163 1.00 63.19 103 LEU A O 1
ATOM 839 N N . SER A 1 104 ? -5.814 6.516 21.210 1.00 66.25 104 SER A N 1
ATOM 840 C CA . SER A 1 104 ? -7.013 6.862 20.448 1.00 66.25 104 SER A CA 1
ATOM 841 C C . SER A 1 104 ? -8.105 5.794 20.629 1.00 66.25 104 SER A C 1
ATOM 843 O O . SER A 1 104 ? -7.843 4.628 20.322 1.00 66.25 104 SER A O 1
ATOM 845 N N . PRO A 1 105 ? -9.350 6.164 20.999 1.00 61.47 105 PRO A N 1
ATOM 846 C CA . PRO A 1 105 ? -10.491 5.237 21.017 1.00 61.47 105 PRO A CA 1
ATOM 847 C C . PRO A 1 105 ? -10.873 4.742 19.608 1.00 61.47 105 PRO A C 1
ATOM 849 O O . PRO A 1 105 ? -11.777 3.933 19.441 1.00 61.47 105 PRO A O 1
ATOM 852 N N . ALA A 1 106 ? -10.186 5.240 18.578 1.00 65.62 106 ALA A N 1
ATOM 853 C CA . ALA A 1 106 ? -10.425 4.971 17.172 1.00 65.62 106 ALA A CA 1
ATOM 854 C C . ALA A 1 106 ? -9.634 3.759 16.618 1.00 65.62 106 ALA A C 1
ATOM 856 O O . ALA A 1 106 ? -9.633 3.527 15.409 1.00 65.62 106 ALA A O 1
ATOM 857 N N . ARG A 1 107 ? -8.944 2.992 17.481 1.00 74.94 107 ARG A N 1
ATOM 858 C CA . ARG A 1 107 ? -8.193 1.778 17.110 1.00 74.94 107 ARG A CA 1
ATOM 859 C C . ARG A 1 107 ? -9.145 0.606 16.884 1.00 74.94 107 ARG A C 1
ATOM 861 O O . ARG A 1 107 ? -9.661 0.014 17.828 1.00 74.94 107 ARG A O 1
ATOM 868 N N . LEU A 1 108 ? -9.383 0.277 15.619 1.00 79.31 108 LEU A N 1
ATOM 869 C CA . LEU A 1 108 ? -10.225 -0.853 15.237 1.00 79.31 108 LEU A CA 1
ATOM 870 C C . LEU A 1 108 ? -9.415 -2.154 15.211 1.00 79.31 108 LEU A C 1
ATOM 872 O O . LEU A 1 108 ? -8.294 -2.184 14.705 1.00 79.31 108 LEU A O 1
ATOM 876 N N . THR A 1 109 ? -10.006 -3.217 15.754 1.00 84.00 109 THR A N 1
ATOM 877 C CA . THR A 1 109 ? -9.472 -4.586 15.748 1.00 84.00 109 THR A CA 1
ATOM 878 C C . THR A 1 109 ? -10.029 -5.355 14.547 1.00 84.00 109 THR A C 1
ATOM 880 O O . THR A 1 109 ? -11.038 -4.953 13.962 1.00 84.00 109 THR A O 1
ATOM 883 N N . ARG A 1 110 ? -9.421 -6.490 14.177 1.00 85.31 110 ARG A N 1
ATOM 884 C CA . ARG A 1 110 ? -9.955 -7.370 13.121 1.00 85.31 110 ARG A CA 1
ATOM 885 C C . ARG A 1 110 ? -11.355 -7.870 13.470 1.00 85.31 110 ARG A C 1
ATOM 887 O O . ARG A 1 110 ? -12.174 -8.034 12.572 1.00 85.31 110 ARG A O 1
ATOM 894 N N . LYS A 1 111 ? -11.642 -8.068 14.763 1.00 86.38 111 LYS A N 1
ATOM 895 C CA . LYS A 1 111 ? -12.986 -8.422 15.243 1.00 86.38 111 LYS A CA 1
ATOM 896 C C . LYS A 1 111 ? -13.995 -7.321 14.929 1.00 86.38 111 LYS A C 1
ATOM 898 O O . LYS A 1 111 ? -14.966 -7.603 14.249 1.00 86.38 111 LYS A O 1
ATOM 903 N N . HIS A 1 112 ? -13.702 -6.064 15.274 1.00 86.38 112 HIS A N 1
ATOM 904 C CA . HIS A 1 112 ? -14.601 -4.943 14.960 1.00 86.38 112 HIS A CA 1
ATOM 905 C C . HIS A 1 112 ? -14.884 -4.810 13.455 1.00 86.38 112 HIS A C 1
ATOM 907 O O . HIS A 1 112 ? -15.998 -4.473 13.062 1.00 86.38 112 HIS A O 1
ATOM 913 N N . LEU A 1 113 ? -13.885 -5.080 12.606 1.00 85.81 113 LEU A N 1
ATOM 914 C CA . LEU A 1 113 ? -14.069 -5.092 11.153 1.00 85.81 113 LEU A CA 1
ATOM 915 C C . LEU A 1 113 ? -14.980 -6.241 10.705 1.00 85.81 113 LEU A C 1
ATOM 917 O O . LEU A 1 113 ? -15.893 -6.016 9.914 1.00 85.81 113 LEU A O 1
ATOM 921 N N . ALA A 1 114 ? -14.747 -7.449 11.226 1.00 86.56 114 ALA A N 1
ATOM 922 C CA . ALA A 1 114 ? -15.545 -8.632 10.918 1.00 86.56 114 ALA A CA 1
ATOM 923 C C . ALA A 1 114 ? -17.003 -8.493 11.380 1.00 86.56 114 ALA A C 1
ATOM 925 O O . ALA A 1 114 ? -17.905 -8.892 10.645 1.00 86.56 114 ALA A O 1
ATOM 926 N N . ASP A 1 115 ? -17.214 -7.903 12.560 1.00 89.06 115 ASP A N 1
ATOM 927 C CA . ASP A 1 115 ? -18.531 -7.678 13.159 1.00 89.06 115 ASP A CA 1
ATOM 928 C C . ASP A 1 115 ? -19.360 -6.682 12.336 1.00 89.06 115 ASP A C 1
ATOM 930 O O . ASP A 1 115 ? -20.574 -6.836 12.222 1.00 89.06 115 ASP A O 1
ATOM 934 N N . TYR A 1 116 ? -18.714 -5.674 11.733 1.00 86.25 116 TYR A N 1
ATOM 935 C CA . TYR A 1 116 ? -19.387 -4.755 10.815 1.00 86.25 116 TYR A CA 1
ATOM 936 C C . TYR A 1 116 ? -19.715 -5.433 9.482 1.00 86.25 116 TYR A C 1
ATOM 938 O O . TYR A 1 116 ? -20.856 -5.391 9.026 1.00 86.25 116 TYR A O 1
ATOM 946 N N . HIS A 1 117 ? -18.711 -6.037 8.835 1.00 86.38 117 HIS A N 1
ATOM 947 C CA . HIS A 1 117 ? -18.904 -6.807 7.611 1.00 86.38 117 HIS A CA 1
ATOM 948 C C . HIS A 1 117 ? -17.717 -7.747 7.361 1.00 86.38 117 HIS A C 1
ATOM 950 O O . HIS A 1 117 ? -16.568 -7.311 7.267 1.00 86.38 117 HIS A O 1
ATOM 956 N N . SER A 1 118 ? -17.989 -9.037 7.158 1.00 85.62 118 SER A N 1
ATOM 957 C CA . SER A 1 118 ? -16.962 -10.084 7.024 1.00 85.62 118 SER A CA 1
ATOM 958 C C . SER A 1 118 ? -15.934 -9.813 5.918 1.00 85.62 118 SER A C 1
ATOM 960 O O . SER A 1 118 ? -14.751 -10.119 6.086 1.00 85.62 118 SER A O 1
ATOM 962 N N . SER A 1 119 ? -16.353 -9.181 4.816 1.00 86.38 119 SER A N 1
ATOM 963 C CA . SER A 1 119 ? -15.460 -8.848 3.700 1.00 86.38 119 SER A CA 1
ATOM 964 C C . SER A 1 119 ? -14.426 -7.767 4.038 1.00 86.38 119 SER A C 1
ATOM 966 O O . SER A 1 119 ? -13.384 -7.721 3.393 1.00 86.38 119 SER A O 1
ATOM 968 N N . LEU A 1 120 ? -14.624 -6.930 5.067 1.00 86.69 120 LEU A N 1
ATOM 969 C CA . LEU A 1 120 ? -13.674 -5.854 5.397 1.00 86.69 120 LEU A CA 1
ATOM 970 C C . LEU A 1 120 ? -12.278 -6.365 5.769 1.00 86.69 120 LEU A C 1
ATOM 972 O O . LEU A 1 120 ? -11.303 -5.622 5.667 1.00 86.69 120 LEU A O 1
ATOM 976 N N . ASN A 1 121 ? -12.152 -7.641 6.134 1.00 87.38 121 ASN A N 1
ATOM 977 C CA . ASN A 1 121 ? -10.850 -8.265 6.349 1.00 87.38 121 ASN A CA 1
ATOM 978 C C . ASN A 1 121 ? -10.018 -8.433 5.065 1.00 87.38 121 ASN A C 1
ATOM 980 O O . ASN A 1 121 ? -8.799 -8.578 5.144 1.00 87.38 121 ASN A O 1
ATOM 984 N N . SER A 1 122 ? -10.661 -8.380 3.901 1.00 88.50 122 SER A N 1
ATOM 985 C CA . SER A 1 122 ? -10.040 -8.444 2.573 1.00 88.50 122 SER A CA 1
ATOM 986 C C . SER A 1 122 ? -9.978 -7.074 1.892 1.00 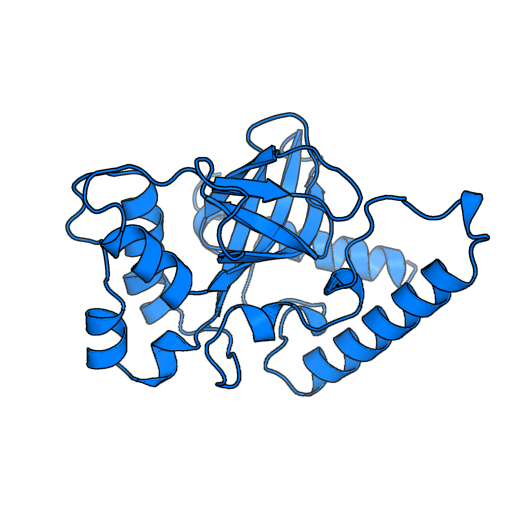88.50 122 SER A C 1
ATOM 988 O O . SER A 1 122 ? -9.582 -6.973 0.731 1.00 88.50 122 SER A O 1
ATOM 990 N N . ALA A 1 123 ? -10.377 -6.014 2.601 1.00 88.75 123 ALA A N 1
ATOM 991 C CA . ALA A 1 123 ? -10.392 -4.664 2.068 1.00 88.75 123 ALA A CA 1
ATOM 992 C C . ALA A 1 123 ? -8.977 -4.076 1.999 1.00 88.75 123 ALA A C 1
ATOM 994 O O . ALA A 1 123 ? -8.231 -4.036 2.985 1.00 88.75 123 ALA A O 1
ATOM 995 N N . LEU A 1 124 ? -8.648 -3.546 0.827 1.00 88.38 124 LEU A N 1
ATOM 996 C CA . LEU A 1 124 ? -7.497 -2.695 0.590 1.00 88.38 124 LEU A CA 1
ATOM 997 C C . 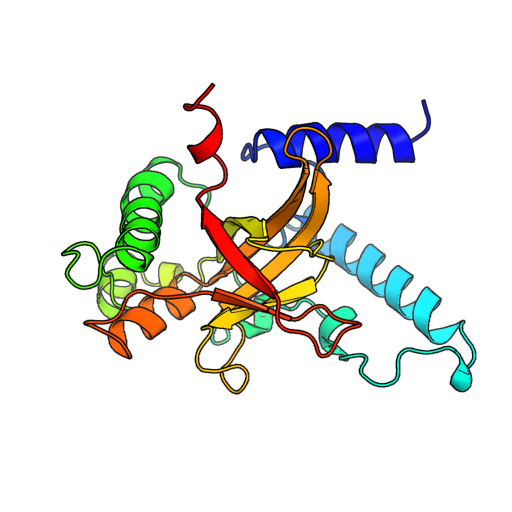LEU A 1 124 ? -7.946 -1.241 0.519 1.00 88.38 124 LEU A C 1
ATOM 999 O O . LEU A 1 124 ? -8.991 -0.920 -0.045 1.00 88.38 124 LEU A O 1
ATOM 1003 N N . VAL A 1 125 ? -7.128 -0.349 1.059 1.00 85.75 125 VAL A N 1
ATOM 1004 C CA . VAL A 1 125 ? -7.385 1.086 1.030 1.00 85.75 125 VAL A CA 1
ATOM 1005 C C . VAL A 1 125 ? -6.299 1.787 0.240 1.00 85.75 125 VAL A C 1
ATOM 1007 O O . VAL A 1 125 ? -5.109 1.546 0.453 1.00 85.75 125 VAL A O 1
ATOM 1010 N N . LEU A 1 126 ? -6.720 2.687 -0.648 1.00 83.12 126 LEU A N 1
ATOM 1011 C CA . LEU A 1 126 ? -5.814 3.577 -1.350 1.00 83.12 126 LEU A CA 1
ATOM 1012 C C . LEU A 1 126 ? -5.354 4.697 -0.412 1.00 83.12 126 LEU A C 1
ATOM 1014 O O . LEU A 1 126 ? -6.148 5.477 0.113 1.00 83.12 126 LEU A O 1
ATOM 1018 N N . THR A 1 127 ? -4.048 4.772 -0.206 1.00 81.25 127 THR A N 1
ATOM 1019 C CA . THR A 1 127 ? -3.403 5.720 0.698 1.00 81.25 127 THR A CA 1
ATOM 1020 C C . THR A 1 127 ? -2.311 6.484 -0.028 1.00 81.25 127 THR A C 1
ATOM 1022 O O . THR A 1 127 ? -1.619 5.957 -0.903 1.00 81.25 127 THR A O 1
ATOM 1025 N N . LEU A 1 128 ? -2.147 7.743 0.351 1.00 81.81 128 LEU A N 1
ATOM 1026 C CA . LEU A 1 128 ? -1.026 8.562 -0.062 1.00 81.81 128 LEU A CA 1
ATOM 1027 C C . LEU A 1 128 ? 0.157 8.287 0.870 1.0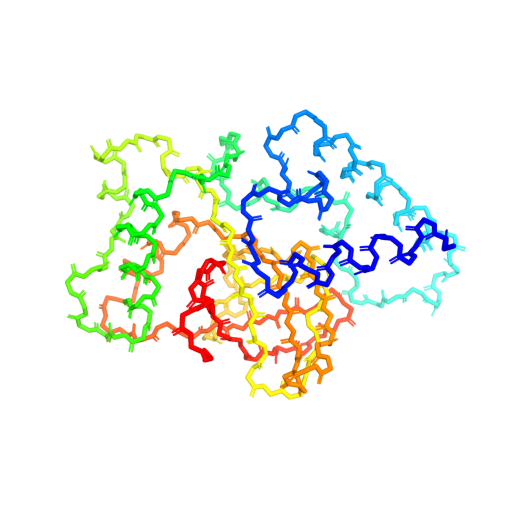0 81.81 128 LEU A C 1
ATOM 1029 O O . LEU A 1 128 ? 0.042 8.370 2.096 1.00 81.81 128 LEU A O 1
ATOM 1033 N N . VAL A 1 129 ? 1.302 7.997 0.267 1.00 85.69 129 VAL A N 1
ATOM 1034 C CA . VAL A 1 129 ? 2.581 7.769 0.930 1.00 85.69 129 VAL A CA 1
ATOM 1035 C C . VAL A 1 129 ? 3.472 8.977 0.704 1.00 85.69 129 VAL A C 1
ATOM 1037 O O . VAL A 1 129 ? 3.775 9.328 -0.436 1.00 85.69 129 VAL A O 1
ATOM 1040 N N . LYS A 1 130 ? 3.948 9.583 1.790 1.00 86.81 130 LYS A N 1
ATOM 1041 C CA . LYS A 1 130 ? 4.920 10.680 1.756 1.00 86.81 130 LYS A CA 1
ATOM 1042 C C . LYS A 1 130 ? 6.219 10.253 2.424 1.00 86.81 130 LYS A C 1
ATOM 1044 O O . LYS A 1 130 ? 6.214 9.837 3.581 1.00 86.81 130 LYS A O 1
ATOM 1049 N N . CYS A 1 131 ? 7.344 10.418 1.738 1.00 86.50 131 CYS A N 1
ATOM 1050 C CA . CYS A 1 131 ? 8.660 10.238 2.343 1.00 86.50 131 CYS A CA 1
ATOM 1051 C C . CYS A 1 131 ? 8.947 11.354 3.361 1.00 86.50 131 CYS A C 1
ATOM 1053 O O . CYS A 1 131 ? 8.824 12.542 3.057 1.00 86.50 131 CYS A O 1
ATOM 1055 N N . CYS A 1 132 ? 9.373 10.979 4.570 1.00 85.31 132 CYS A N 1
ATOM 1056 C CA . CYS A 1 132 ? 9.750 11.936 5.618 1.00 85.31 132 CYS A CA 1
ATOM 1057 C C . CYS A 1 132 ? 11.144 12.541 5.406 1.00 85.31 132 CYS A C 1
ATOM 1059 O O . CYS A 1 132 ? 11.453 13.597 5.950 1.00 85.31 132 CYS A O 1
ATOM 1061 N N . LYS A 1 133 ? 12.010 11.840 4.669 1.00 82.69 133 LYS A N 1
ATOM 1062 C CA . LYS A 1 133 ? 13.400 12.220 4.383 1.00 82.69 133 LYS A CA 1
ATOM 1063 C C . LYS A 1 133 ? 13.696 12.010 2.897 1.00 82.69 133 LYS A C 1
ATOM 1065 O O . LYS A 1 133 ? 12.824 11.590 2.140 1.00 82.69 133 LYS A O 1
ATOM 1070 N N . ARG A 1 134 ? 14.945 12.260 2.485 1.00 80.44 134 ARG A N 1
ATOM 1071 C CA . ARG A 1 134 ? 15.420 12.023 1.115 1.00 80.44 134 ARG A CA 1
ATOM 1072 C C . ARG A 1 134 ? 15.110 10.587 0.666 1.00 80.44 134 ARG A C 1
ATOM 1074 O O . ARG A 1 134 ? 15.710 9.632 1.153 1.00 80.44 134 ARG A O 1
ATOM 1081 N N . GLY A 1 135 ? 14.195 10.459 -0.286 1.00 79.69 135 GLY A N 1
ATOM 1082 C CA . GLY A 1 135 ? 13.763 9.191 -0.862 1.00 79.69 135 GLY A CA 1
ATOM 1083 C C . GLY A 1 135 ? 12.600 9.415 -1.820 1.00 79.69 135 GLY A C 1
ATOM 1084 O O . GLY A 1 135 ? 11.811 10.337 -1.630 1.00 79.69 135 GLY A O 1
ATOM 1085 N N . SER A 1 136 ? 12.497 8.577 -2.847 1.00 83.62 136 SER A N 1
ATOM 1086 C CA . SER A 1 136 ? 11.359 8.561 -3.767 1.00 83.62 136 SER A CA 1
ATOM 1087 C C . SER A 1 136 ? 10.719 7.184 -3.700 1.00 83.62 136 SER A C 1
ATOM 1089 O O . SER A 1 136 ? 11.442 6.197 -3.893 1.00 83.62 136 SER A O 1
ATOM 1091 N N . PRO A 1 137 ? 9.403 7.090 -3.452 1.00 83.94 137 PRO A N 1
ATOM 1092 C CA . PRO A 1 137 ? 8.685 5.842 -3.624 1.00 83.94 137 PRO A CA 1
ATOM 1093 C C . PRO A 1 137 ? 8.881 5.343 -5.052 1.00 83.94 137 PRO A C 1
ATOM 1095 O O . PRO A 1 137 ? 8.885 6.130 -5.999 1.00 83.94 137 PRO A O 1
ATOM 1098 N N . LYS A 1 138 ? 9.100 4.039 -5.191 1.00 84.06 138 LYS A N 1
ATOM 1099 C CA . LYS A 1 138 ? 9.089 3.341 -6.477 1.00 84.06 138 LYS A CA 1
ATOM 1100 C C . LYS A 1 138 ? 7.828 2.482 -6.531 1.00 84.06 138 LYS A C 1
ATOM 1102 O O . LYS A 1 138 ? 7.276 2.187 -5.474 1.00 84.06 138 LYS A O 1
ATOM 1107 N N . PRO A 1 139 ? 7.347 2.083 -7.713 1.00 80.31 139 PRO A N 1
ATOM 1108 C CA . PRO A 1 139 ? 6.290 1.083 -7.814 1.00 80.31 139 PRO A CA 1
ATOM 1109 C C . PRO A 1 139 ? 6.698 -0.226 -7.123 1.00 80.31 139 PRO A C 1
ATOM 1111 O O . PRO A 1 139 ? 7.860 -0.625 -7.202 1.00 80.31 139 PRO A O 1
ATOM 1114 N N . TYR A 1 140 ? 5.742 -0.890 -6.478 1.00 83.06 140 TYR A N 1
ATOM 1115 C CA . TYR A 1 140 ? 5.899 -2.156 -5.755 1.00 83.06 140 TYR A CA 1
ATOM 1116 C C . TYR A 1 140 ? 6.879 -2.119 -4.570 1.00 83.06 140 TYR A C 1
ATOM 1118 O O . TYR A 1 140 ? 7.390 -3.157 -4.149 1.00 83.06 140 TYR A O 1
ATOM 1126 N N . SER A 1 141 ? 7.140 -0.938 -4.006 1.00 86.12 141 SER A N 1
ATOM 1127 C CA . SER A 1 141 ? 7.817 -0.812 -2.717 1.00 86.12 141 SER A CA 1
ATOM 1128 C C . SER A 1 141 ? 6.923 -1.328 -1.600 1.00 86.12 141 SER A C 1
ATOM 1130 O O . SER A 1 141 ? 5.764 -0.930 -1.486 1.00 86.12 141 SER A O 1
ATOM 1132 N N . ALA A 1 142 ? 7.482 -2.200 -0.766 1.00 88.31 142 ALA A N 1
ATOM 1133 C CA . ALA A 1 142 ? 6.781 -2.792 0.359 1.00 88.31 142 ALA A CA 1
ATOM 1134 C C . ALA A 1 142 ? 6.728 -1.810 1.534 1.00 88.31 142 ALA A C 1
ATOM 1136 O O . ALA A 1 142 ? 7.709 -1.123 1.830 1.00 88.31 142 ALA A O 1
ATOM 1137 N N . ILE A 1 143 ? 5.582 -1.747 2.202 1.00 90.12 143 ILE A N 1
ATOM 1138 C CA . ILE A 1 143 ? 5.350 -0.920 3.384 1.00 90.12 143 ILE A CA 1
ATOM 1139 C C . ILE A 1 143 ? 5.309 -1.827 4.606 1.00 90.12 143 ILE A C 1
ATOM 1141 O O . ILE A 1 143 ? 4.529 -2.776 4.656 1.00 90.12 143 ILE A O 1
ATOM 1145 N N . HIS A 1 144 ? 6.125 -1.507 5.602 1.00 89.75 144 HIS A N 1
ATOM 1146 C CA . HIS A 1 144 ? 6.247 -2.245 6.854 1.00 89.75 144 HIS A CA 1
ATOM 1147 C C . HIS A 1 144 ? 6.122 -1.299 8.050 1.00 89.75 144 HIS A C 1
ATOM 1149 O O . HIS A 1 144 ? 6.222 -0.075 7.919 1.00 89.75 144 HIS A O 1
ATOM 1155 N N . LEU A 1 145 ? 5.943 -1.877 9.234 1.00 87.44 145 LEU A N 1
ATOM 1156 C CA . LEU A 1 145 ? 6.099 -1.158 10.493 1.00 87.44 145 LEU A CA 1
ATOM 1157 C C . LEU A 1 145 ? 7.597 -0.928 10.780 1.00 87.44 145 LEU A C 1
ATOM 1159 O O . LEU A 1 145 ? 8.414 -1.816 10.540 1.00 87.44 145 LEU A O 1
ATOM 1163 N N . MET A 1 146 ? 7.961 0.252 11.290 1.00 78.19 146 MET A N 1
ATOM 1164 C CA . MET A 1 146 ? 9.351 0.693 11.483 1.00 78.19 146 MET A CA 1
ATOM 1165 C C . MET A 1 146 ? 10.182 -0.233 12.376 1.00 78.19 146 MET A C 1
ATOM 1167 O O . MET A 1 146 ? 11.355 -0.446 12.080 1.00 78.19 146 MET A O 1
ATOM 1171 N N . ASP A 1 147 ? 9.579 -0.811 13.413 1.00 67.69 147 ASP A N 1
ATOM 1172 C CA . ASP A 1 147 ? 10.297 -1.679 14.349 1.00 67.69 147 ASP A CA 1
ATOM 1173 C C . ASP A 1 147 ? 10.565 -3.090 13.792 1.00 67.69 147 ASP A C 1
ATOM 1175 O O . ASP A 1 147 ? 11.351 -3.833 14.375 1.00 67.69 147 ASP A O 1
ATOM 1179 N N . TYR A 1 148 ? 9.951 -3.483 12.664 1.00 59.66 148 TYR A N 1
ATOM 1180 C CA . TYR A 1 148 ? 9.959 -4.882 12.221 1.00 59.66 148 TYR A CA 1
ATOM 1181 C C . TYR A 1 148 ? 9.926 -5.036 10.693 1.00 59.66 148 TYR A C 1
ATOM 1183 O O . TYR A 1 148 ? 8.895 -5.340 10.092 1.00 59.66 148 TYR A O 1
ATOM 1191 N N . SER A 1 149 ? 11.090 -4.928 10.046 1.00 54.25 149 SER A N 1
ATOM 1192 C CA . SER A 1 149 ? 11.273 -5.330 8.639 1.00 54.25 149 SER A CA 1
ATOM 1193 C C . SER A 1 149 ? 11.194 -6.852 8.412 1.00 54.25 149 SER A C 1
ATOM 1195 O O . SER A 1 149 ? 11.205 -7.298 7.268 1.00 54.25 149 SER A O 1
ATOM 1197 N N . SER A 1 150 ? 11.093 -7.651 9.482 1.00 57.84 150 SER A N 1
ATOM 1198 C CA . SER A 1 150 ? 10.876 -9.106 9.453 1.00 57.84 150 SER A CA 1
ATOM 1199 C C . SER A 1 150 ? 9.396 -9.514 9.439 1.00 57.84 150 SER A C 1
ATOM 1201 O O . SER A 1 150 ? 9.086 -10.700 9.331 1.00 57.84 150 SER A O 1
ATOM 1203 N N . HIS A 1 151 ? 8.472 -8.558 9.563 1.00 62.12 151 HIS A N 1
ATOM 1204 C CA . HIS A 1 151 ? 7.031 -8.801 9.547 1.00 62.12 151 HIS A CA 1
ATOM 1205 C C . HIS A 1 151 ? 6.429 -8.649 8.143 1.00 62.12 151 HIS A C 1
ATOM 1207 O O . HIS A 1 151 ? 6.991 -7.935 7.302 1.00 62.12 151 HIS A O 1
ATOM 1213 N N . PRO A 1 152 ? 5.293 -9.326 7.873 1.00 73.06 152 PRO A N 1
ATOM 1214 C CA . PRO A 1 152 ? 4.633 -9.272 6.574 1.00 73.06 152 PRO A CA 1
ATOM 1215 C C . PRO A 1 152 ? 4.358 -7.824 6.161 1.00 73.06 152 PRO A C 1
ATOM 1217 O O . PRO A 1 152 ? 4.064 -6.968 6.999 1.00 73.06 152 PRO A O 1
ATOM 1220 N N . ALA A 1 153 ? 4.482 -7.551 4.863 1.00 85.69 153 ALA A N 1
ATOM 1221 C CA . ALA A 1 153 ? 4.163 -6.242 4.316 1.00 85.69 153 ALA A CA 1
ATOM 1222 C C . ALA A 1 153 ? 2.706 -5.881 4.645 1.00 85.69 153 ALA A C 1
ATOM 1224 O O . ALA A 1 153 ? 1.808 -6.711 4.540 1.00 85.69 153 ALA A O 1
ATOM 1225 N N . LEU A 1 154 ? 2.481 -4.633 5.046 1.00 89.56 154 LEU A N 1
ATOM 1226 C CA . LEU A 1 154 ? 1.150 -4.078 5.305 1.00 89.56 154 LEU A CA 1
ATOM 1227 C C . LEU A 1 154 ? 0.513 -3.524 4.032 1.00 89.56 154 LEU A C 1
ATOM 1229 O O . LEU A 1 154 ? -0.706 -3.381 3.946 1.00 89.56 154 LEU A O 1
ATOM 1233 N N . GLY A 1 155 ? 1.345 -3.192 3.050 1.00 90.00 155 GLY A N 1
ATOM 1234 C CA . GLY A 1 155 ? 0.915 -2.593 1.805 1.00 90.00 155 GLY A CA 1
ATOM 1235 C C . GLY A 1 155 ? 2.027 -2.518 0.775 1.00 90.00 155 GLY A C 1
ATOM 1236 O O . GLY A 1 155 ? 3.197 -2.757 1.080 1.00 90.00 155 GLY A O 1
ATOM 1237 N N . TYR A 1 156 ? 1.646 -2.142 -0.439 1.00 88.56 156 TYR A N 1
ATOM 1238 C CA . TYR A 1 156 ? 2.568 -1.916 -1.545 1.00 88.56 156 TYR A CA 1
ATOM 1239 C C . TYR A 1 156 ? 2.222 -0.624 -2.270 1.00 88.56 156 TYR A C 1
ATOM 1241 O O . TYR A 1 156 ? 1.051 -0.308 -2.489 1.00 88.56 156 TYR A O 1
ATOM 1249 N N . THR A 1 157 ? 3.247 0.115 -2.677 1.00 86.88 157 THR A N 1
ATOM 1250 C CA . THR A 1 157 ? 3.074 1.271 -3.557 1.00 86.88 157 THR A CA 1
ATOM 1251 C C . THR A 1 157 ? 2.657 0.808 -4.954 1.00 86.88 157 THR A C 1
ATOM 1253 O O . THR A 1 157 ? 3.274 -0.070 -5.552 1.00 86.88 157 THR A O 1
ATOM 1256 N N . ILE A 1 158 ? 1.614 1.414 -5.507 1.00 81.56 158 ILE A N 1
ATOM 1257 C CA . ILE A 1 158 ? 1.223 1.253 -6.912 1.00 81.56 158 ILE A CA 1
ATOM 1258 C C . ILE A 1 158 ? 2.073 2.197 -7.766 1.00 81.56 158 ILE A C 1
ATOM 1260 O O . ILE A 1 158 ? 2.663 1.819 -8.779 1.00 81.56 158 ILE A O 1
ATOM 1264 N N . LEU A 1 159 ? 2.137 3.451 -7.322 1.00 79.06 159 LEU A N 1
ATOM 1265 C CA . LEU A 1 159 ? 2.759 4.566 -8.013 1.00 79.06 159 LEU A CA 1
ATOM 1266 C C . LEU A 1 159 ? 3.665 5.313 -7.047 1.00 79.06 159 LEU A C 1
ATOM 1268 O O . LEU A 1 159 ? 3.415 5.360 -5.843 1.00 79.06 159 LEU A O 1
ATOM 1272 N N . GLY A 1 160 ? 4.731 5.891 -7.577 1.00 78.31 160 GLY A N 1
ATOM 1273 C CA . GLY A 1 160 ? 5.709 6.592 -6.771 1.00 78.31 160 GLY A CA 1
ATOM 1274 C C . GLY A 1 160 ? 6.625 7.442 -7.626 1.00 78.31 160 GLY A C 1
ATOM 1275 O O . GLY A 1 160 ? 7.034 7.024 -8.711 1.00 78.31 160 GLY A O 1
ATOM 1276 N N . GLY A 1 161 ? 6.948 8.625 -7.123 1.00 79.12 161 GLY A N 1
ATOM 1277 C CA . GLY A 1 161 ? 7.815 9.573 -7.796 1.00 79.12 161 GLY A CA 1
ATOM 1278 C C . GLY A 1 161 ? 8.206 10.736 -6.896 1.00 79.12 161 GLY A C 1
ATOM 1279 O O . GLY A 1 161 ? 7.754 10.877 -5.758 1.00 79.12 161 GLY A O 1
ATOM 1280 N N . PHE A 1 162 ? 9.078 11.587 -7.418 1.00 79.25 162 PHE A N 1
ATOM 1281 C CA . PHE A 1 162 ? 9.399 12.850 -6.776 1.00 79.25 162 PHE A CA 1
ATOM 1282 C C . PHE A 1 162 ? 8.399 13.908 -7.234 1.00 79.25 162 PHE A C 1
ATOM 1284 O O . PHE A 1 162 ? 8.259 14.136 -8.433 1.00 79.25 162 PHE A O 1
ATOM 1291 N N . HIS A 1 163 ? 7.715 14.554 -6.290 1.00 71.00 163 HIS A N 1
ATOM 1292 C CA . HIS A 1 163 ? 6.789 15.630 -6.608 1.00 71.00 163 HIS A CA 1
ATOM 1293 C C . HIS A 1 163 ? 7.516 16.980 -6.507 1.00 71.00 163 HIS A C 1
ATOM 1295 O O . HIS A 1 163 ? 7.833 17.413 -5.391 1.00 71.00 163 HIS A O 1
ATOM 1301 N N . PRO A 1 164 ? 7.755 17.687 -7.629 1.00 67.12 164 PRO A N 1
ATOM 1302 C CA . PRO A 1 164 ? 8.532 18.925 -7.617 1.00 67.12 164 PRO A CA 1
ATOM 1303 C C . PRO A 1 164 ? 7.855 20.027 -6.791 1.00 67.12 164 PRO A C 1
ATOM 1305 O O . PRO A 1 164 ? 8.537 20.731 -6.057 1.00 67.12 164 PRO A O 1
ATOM 1308 N N . GLY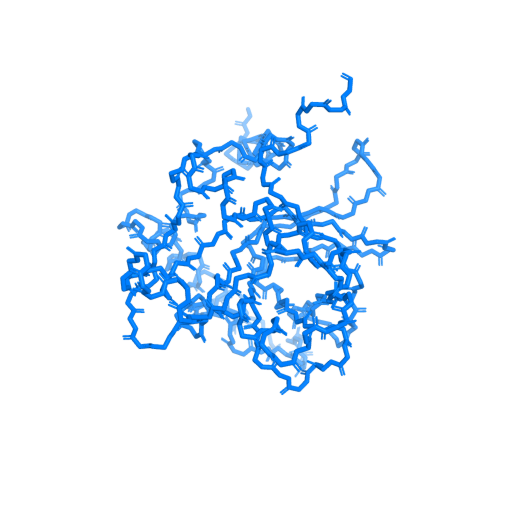 A 1 165 ? 6.518 20.110 -6.808 1.00 65.69 165 GLY A N 1
ATOM 1309 C CA . GLY A 1 165 ? 5.770 21.144 -6.077 1.00 65.69 165 GLY A CA 1
ATOM 1310 C C . GLY A 1 165 ? 5.849 21.067 -4.545 1.00 65.69 165 GLY A C 1
ATOM 1311 O O . GLY A 1 165 ? 5.570 22.052 -3.878 1.00 65.69 165 GLY A O 1
ATOM 1312 N N . VAL A 1 166 ? 6.246 19.924 -3.972 1.00 68.69 166 VAL A N 1
ATOM 1313 C CA . VAL A 1 166 ? 6.384 19.746 -2.508 1.00 68.69 166 VAL A CA 1
ATOM 1314 C C . VAL A 1 166 ? 7.828 19.373 -2.133 1.00 68.69 166 VAL A C 1
ATOM 1316 O O . VAL A 1 166 ? 8.133 19.105 -0.973 1.00 68.69 166 VAL A O 1
ATOM 1319 N N . ALA A 1 167 ? 8.725 19.329 -3.126 1.00 77.19 167 ALA A N 1
ATOM 1320 C CA . ALA A 1 167 ? 10.124 18.931 -3.001 1.00 77.19 167 ALA A CA 1
ATOM 1321 C C . ALA A 1 167 ? 10.345 17.630 -2.196 1.00 77.19 167 ALA A C 1
ATOM 1323 O O . ALA A 1 167 ? 11.338 17.480 -1.483 1.00 77.19 167 ALA A O 1
ATOM 1324 N N . SER A 1 168 ? 9.418 16.672 -2.299 1.00 79.62 168 SER A N 1
ATOM 1325 C CA . SER A 1 168 ? 9.495 15.394 -1.586 1.00 79.62 168 SER A CA 1
ATOM 1326 C C . SER A 1 168 ? 8.996 14.232 -2.444 1.00 79.62 168 SER A C 1
ATOM 1328 O O . SER A 1 168 ? 8.315 14.419 -3.452 1.00 79.62 168 SER A O 1
ATOM 1330 N N . GLY A 1 169 ? 9.374 13.016 -2.054 1.00 81.88 169 GLY A N 1
ATOM 1331 C CA . GLY A 1 169 ? 8.878 11.788 -2.658 1.00 81.88 169 GLY A CA 1
ATOM 1332 C C . GLY A 1 169 ? 7.448 11.497 -2.216 1.00 81.88 169 GLY A C 1
ATOM 1333 O O . GLY A 1 169 ? 7.185 11.384 -1.016 1.00 81.88 169 GLY A O 1
ATOM 1334 N N . PHE A 1 170 ? 6.555 11.333 -3.186 1.00 82.25 170 PHE A N 1
ATOM 1335 C CA . PHE A 1 170 ? 5.160 10.955 -2.984 1.00 82.25 170 PHE A CA 1
ATOM 1336 C C . PHE A 1 170 ? 4.830 9.699 -3.777 1.00 82.25 170 PHE A C 1
ATOM 1338 O O . PHE A 1 170 ? 5.443 9.400 -4.801 1.00 82.25 170 PHE A O 1
ATOM 1345 N N . GLY A 1 171 ? 3.851 8.952 -3.299 1.00 80.25 171 GLY A N 1
ATOM 1346 C CA . GLY A 1 171 ? 3.346 7.785 -3.993 1.00 80.25 171 GLY A CA 1
ATOM 1347 C C . GLY A 1 171 ? 1.949 7.430 -3.536 1.00 80.25 171 GLY A C 1
ATOM 1348 O O . GLY A 1 171 ? 1.473 7.910 -2.512 1.00 80.25 171 GLY A O 1
ATOM 1349 N N . LEU A 1 172 ? 1.310 6.565 -4.303 1.00 83.19 172 LEU A N 1
ATOM 1350 C CA . LEU A 1 172 ? 0.040 5.953 -3.950 1.00 83.19 172 LEU A CA 1
ATOM 1351 C C . LEU A 1 172 ? 0.301 4.501 -3.589 1.00 83.19 172 LEU A C 1
ATOM 1353 O O . LEU A 1 172 ? 1.057 3.818 -4.283 1.00 83.19 172 LEU A O 1
ATOM 1357 N N . ALA A 1 173 ? -0.322 4.027 -2.520 1.00 86.75 173 ALA A N 1
ATOM 1358 C CA . ALA A 1 173 ? -0.177 2.665 -2.041 1.00 86.75 173 ALA A CA 1
ATOM 1359 C C . ALA A 1 173 ? -1.509 2.049 -1.644 1.00 86.75 173 ALA A C 1
ATOM 1361 O O . ALA A 1 173 ? -2.398 2.733 -1.141 1.00 86.75 173 ALA A O 1
ATOM 1362 N N . LEU A 1 174 ? -1.602 0.736 -1.825 1.00 87.50 174 LEU A N 1
ATOM 1363 C CA . LEU A 1 174 ? -2.671 -0.075 -1.264 1.00 87.50 174 LEU A CA 1
ATOM 1364 C C . LEU A 1 174 ? -2.203 -0.653 0.061 1.00 87.50 174 LEU A C 1
ATOM 1366 O O . LEU A 1 174 ? -1.142 -1.276 0.122 1.00 87.50 174 LEU A O 1
ATOM 1370 N N . ILE A 1 175 ? -3.000 -0.448 1.104 1.00 89.06 175 ILE A N 1
ATOM 1371 C CA . ILE A 1 175 ? -2.738 -0.949 2.454 1.00 89.06 175 ILE A CA 1
ATOM 1372 C C . ILE A 1 175 ? -3.893 -1.841 2.889 1.00 89.06 175 ILE A C 1
ATOM 1374 O O . ILE A 1 175 ? -5.056 -1.506 2.672 1.00 89.06 175 ILE A O 1
ATOM 1378 N N . SER A 1 176 ? -3.563 -2.972 3.506 1.00 90.44 176 SER A N 1
ATOM 1379 C CA . SER A 1 176 ? -4.545 -3.897 4.068 1.00 90.44 176 SER A CA 1
ATOM 1380 C C . SER A 1 176 ? -5.146 -3.337 5.350 1.00 90.44 176 SER A C 1
ATOM 1382 O O . SER A 1 176 ? -4.430 -3.072 6.322 1.00 90.44 176 SER A O 1
ATOM 1384 N N . LEU A 1 177 ? -6.474 -3.194 5.369 1.00 88.06 177 LEU A N 1
ATOM 1385 C CA . LEU A 1 177 ? -7.211 -2.749 6.551 1.00 88.06 177 LEU A CA 1
ATOM 1386 C C . LEU A 1 177 ? -7.042 -3.750 7.704 1.00 88.06 177 LEU A C 1
ATOM 1388 O O . LEU A 1 177 ? -6.771 -3.360 8.839 1.00 88.06 177 LEU A O 1
ATOM 1392 N N . ALA A 1 178 ? -7.120 -5.047 7.394 1.00 88.12 178 ALA A N 1
ATOM 1393 C CA . ALA A 1 178 ? -6.891 -6.122 8.354 1.00 88.12 178 ALA A CA 1
ATOM 1394 C C . ALA A 1 178 ? -5.451 -6.149 8.875 1.00 88.12 178 ALA A C 1
ATOM 1396 O O . ALA A 1 178 ? -5.237 -6.372 10.067 1.00 88.12 178 ALA A O 1
ATOM 1397 N N . GLY A 1 179 ? -4.469 -5.904 8.001 1.00 87.38 179 GLY A N 1
ATOM 1398 C CA . GLY A 1 179 ? -3.065 -5.792 8.395 1.00 87.38 179 GLY A CA 1
ATOM 1399 C C . GLY A 1 179 ? -2.853 -4.656 9.395 1.00 87.38 179 GLY A C 1
ATOM 1400 O O . GLY A 1 179 ? -2.215 -4.845 10.428 1.00 87.38 179 GLY A O 1
ATOM 1401 N N . LEU A 1 180 ? -3.462 -3.498 9.135 1.00 86.19 180 LEU A N 1
ATOM 1402 C CA . LEU A 1 180 ? -3.376 -2.334 10.013 1.00 86.19 180 LEU A CA 1
ATOM 1403 C C . LEU A 1 180 ? -4.124 -2.548 11.344 1.00 86.19 180 LEU A C 1
ATOM 1405 O O . LEU A 1 180 ? -3.595 -2.209 12.401 1.00 86.19 180 LEU A O 1
ATOM 1409 N N . ALA A 1 181 ? -5.296 -3.190 11.321 1.00 86.69 181 ALA A N 1
ATOM 1410 C CA . ALA A 1 181 ? -6.020 -3.590 12.531 1.00 86.69 181 ALA A CA 1
ATOM 1411 C C . ALA A 1 181 ? -5.206 -4.561 13.403 1.00 86.69 181 ALA A C 1
ATOM 1413 O O . ALA A 1 181 ? -5.108 -4.385 14.617 1.00 86.69 181 ALA A O 1
ATOM 1414 N N . LYS A 1 182 ? -4.547 -5.545 12.778 1.00 86.75 182 LYS A N 1
ATOM 1415 C CA . LYS A 1 182 ? -3.640 -6.477 13.461 1.00 86.75 182 LYS A CA 1
ATOM 1416 C C . LYS A 1 182 ? -2.470 -5.747 14.124 1.00 86.75 182 LYS A C 1
ATOM 1418 O O . LYS A 1 182 ? -2.077 -6.106 15.229 1.00 86.75 182 LYS A O 1
ATOM 1423 N N . CYS A 1 183 ? -1.927 -4.702 13.497 1.00 84.19 183 CYS A N 1
ATOM 1424 C CA . CYS A 1 183 ? -0.899 -3.873 14.130 1.00 84.19 183 CYS A CA 1
ATOM 1425 C C . CYS A 1 183 ? -1.409 -3.177 15.398 1.00 84.19 183 CYS A C 1
ATOM 1427 O O . CYS A 1 183 ? -0.670 -3.105 16.375 1.00 84.19 183 CYS A O 1
ATOM 1429 N N . PHE A 1 184 ? -2.655 -2.697 15.422 1.00 83.62 184 PHE A N 1
ATOM 1430 C CA . PHE A 1 184 ? -3.222 -2.110 16.639 1.00 83.62 184 PHE A CA 1
ATOM 1431 C C . PHE A 1 184 ? -3.474 -3.132 17.744 1.00 83.62 184 PHE A C 1
ATOM 1433 O O . PHE A 1 184 ? -3.272 -2.806 18.909 1.00 83.62 184 PHE A O 1
ATOM 1440 N N . GLU A 1 185 ? -3.872 -4.355 17.395 1.00 84.94 185 GLU A N 1
ATOM 1441 C CA . GLU A 1 185 ? -4.019 -5.449 18.364 1.00 84.94 185 GLU A CA 1
ATOM 1442 C C . GLU A 1 185 ? -2.679 -5.822 19.007 1.00 84.94 185 GLU A C 1
ATOM 1444 O O . GLU A 1 185 ? -2.608 -6.030 20.216 1.00 84.94 185 GLU A O 1
ATOM 1449 N N . LEU A 1 186 ? -1.611 -5.882 18.206 1.00 83.88 186 LEU A N 1
ATOM 1450 C CA . LEU A 1 186 ? -0.268 -6.215 18.684 1.00 83.88 186 LEU A CA 1
ATOM 1451 C C . LEU A 1 186 ? 0.372 -5.074 19.488 1.00 83.88 186 LEU A C 1
ATOM 1453 O O . LEU A 1 186 ? 1.137 -5.335 20.415 1.00 83.88 186 LEU A O 1
ATOM 1457 N N . TYR A 1 187 ? 0.059 -3.819 19.154 1.00 81.00 187 TYR A N 1
ATOM 1458 C CA . TYR A 1 187 ? 0.674 -2.632 19.756 1.00 81.00 187 TYR A CA 1
ATOM 1459 C C . TYR A 1 187 ? -0.381 -1.627 20.248 1.00 81.00 187 TYR A C 1
ATOM 1461 O O . TYR A 1 187 ? -0.470 -0.503 19.735 1.00 81.00 187 TYR A O 1
ATOM 1469 N N . PRO A 1 188 ? -1.168 -1.985 21.278 1.00 75.69 188 PRO A N 1
ATOM 1470 C CA . PRO A 1 188 ? -2.347 -1.224 21.690 1.00 75.69 188 PRO A CA 1
ATOM 1471 C C . PRO A 1 188 ? -2.032 0.165 22.249 1.00 75.69 188 PRO A C 1
ATOM 1473 O O . PRO A 1 188 ? -2.886 1.039 22.145 1.00 75.69 188 PRO A O 1
ATOM 1476 N N . ASN A 1 189 ? -0.809 0.405 22.738 1.00 76.25 189 ASN A N 1
ATOM 1477 C CA . ASN A 1 189 ? -0.411 1.657 23.399 1.00 76.25 189 ASN A CA 1
ATOM 1478 C C . ASN A 1 189 ? 0.713 2.422 22.676 1.00 76.25 189 ASN A C 1
ATOM 1480 O O . ASN A 1 189 ? 1.279 3.361 23.232 1.00 76.25 189 ASN A O 1
ATOM 1484 N N . THR A 1 190 ? 1.057 2.031 21.446 1.00 76.94 190 THR A N 1
ATOM 1485 C CA . THR A 1 190 ? 2.200 2.605 20.716 1.00 76.94 190 THR A CA 1
ATOM 1486 C C . THR A 1 190 ? 1.733 3.336 19.468 1.00 76.94 190 THR A C 1
ATOM 1488 O O . THR A 1 190 ? 0.850 2.858 18.752 1.00 76.94 190 THR A O 1
ATOM 1491 N N . ALA A 1 191 ? 2.316 4.503 19.191 1.00 79.88 191 ALA A N 1
ATOM 1492 C CA . ALA A 1 191 ? 2.146 5.160 17.899 1.00 79.88 191 ALA A CA 1
ATOM 1493 C C . ALA A 1 191 ? 2.815 4.315 16.802 1.00 79.88 191 ALA A C 1
ATOM 1495 O O . ALA A 1 191 ? 3.957 3.883 16.953 1.00 79.88 191 ALA A O 1
ATOM 1496 N N . LEU A 1 192 ? 2.109 4.071 15.701 1.00 83.56 192 LEU A N 1
ATOM 1497 C CA . LEU A 1 192 ? 2.632 3.267 14.602 1.00 83.56 192 LEU A CA 1
ATOM 1498 C C . LEU A 1 192 ? 3.477 4.149 13.684 1.00 83.56 192 LEU A C 1
ATOM 1500 O O . LEU A 1 192 ? 2.995 5.138 13.132 1.00 83.56 192 LEU A O 1
ATOM 1504 N N . SER A 1 193 ? 4.738 3.767 13.503 1.00 85.94 193 SER A N 1
ATOM 1505 C CA . SER A 1 193 ? 5.633 4.368 12.514 1.00 85.94 193 SER A CA 1
ATOM 1506 C C . SER A 1 193 ? 5.828 3.407 11.351 1.00 85.94 193 SER A C 1
ATOM 1508 O O . SER A 1 193 ? 5.947 2.199 11.553 1.00 85.94 193 SER A O 1
ATOM 1510 N N . PHE A 1 194 ? 5.882 3.941 10.134 1.00 89.44 194 PHE A N 1
ATOM 1511 C CA . PHE A 1 194 ? 5.939 3.141 8.915 1.00 89.44 194 PHE A CA 1
ATOM 1512 C C . PHE A 1 194 ? 7.237 3.384 8.155 1.00 89.44 194 PHE A C 1
ATOM 1514 O O . PHE A 1 194 ? 7.759 4.502 8.092 1.00 89.44 194 PHE A O 1
ATOM 1521 N N . VAL A 1 195 ? 7.737 2.320 7.538 1.00 90.31 195 VAL A N 1
ATOM 1522 C CA . VAL A 1 195 ? 8.896 2.348 6.653 1.00 90.31 195 VAL A CA 1
ATOM 1523 C C . VAL A 1 195 ? 8.557 1.711 5.320 1.00 90.31 195 VAL A C 1
ATOM 1525 O O . VAL A 1 195 ? 7.762 0.782 5.226 1.00 90.31 195 VAL A O 1
ATOM 1528 N N . MET A 1 196 ? 9.192 2.217 4.277 1.00 89.75 196 MET A N 1
ATOM 1529 C CA . MET A 1 196 ? 9.105 1.695 2.927 1.00 89.75 196 MET A CA 1
ATOM 1530 C C . MET A 1 196 ? 10.433 1.044 2.550 1.00 89.75 196 MET A C 1
ATOM 1532 O O . MET A 1 196 ? 11.489 1.669 2.677 1.00 89.75 196 MET A O 1
ATOM 1536 N N . LEU A 1 197 ? 10.369 -0.179 2.034 1.00 87.38 197 LEU A N 1
ATOM 1537 C CA . LEU A 1 197 ? 11.487 -0.884 1.424 1.00 87.38 197 LEU A CA 1
ATOM 1538 C C . LEU A 1 197 ? 11.310 -0.875 -0.093 1.00 87.38 197 LEU A C 1
ATOM 1540 O O . LEU A 1 197 ? 10.345 -1.423 -0.628 1.00 87.38 197 LEU A O 1
ATOM 1544 N N . CYS A 1 198 ? 12.236 -0.226 -0.796 1.00 84.12 198 CYS A N 1
ATOM 1545 C CA . CYS A 1 198 ? 12.182 -0.190 -2.252 1.00 84.12 198 CYS A CA 1
ATOM 1546 C C . CYS A 1 198 ? 12.708 -1.503 -2.862 1.00 84.12 198 CYS A C 1
ATOM 1548 O O . CYS A 1 198 ? 13.721 -2.007 -2.393 1.00 84.12 198 CYS A O 1
ATOM 1550 N N . PRO A 1 199 ? 12.124 -1.972 -3.979 1.00 76.12 199 PRO A N 1
ATOM 1551 C CA . PRO A 1 199 ? 12.520 -3.181 -4.717 1.00 76.12 199 PRO A CA 1
ATOM 1552 C C . PRO A 1 199 ? 14.024 -3.392 -4.915 1.00 76.12 199 PRO A C 1
ATOM 1554 O O . PRO A 1 199 ? 14.575 -4.477 -4.778 1.00 76.12 199 PRO A O 1
ATOM 1557 N N . GLU A 1 200 ? 14.698 -2.308 -5.284 1.00 75.00 200 GLU A N 1
ATOM 1558 C CA . GLU A 1 200 ? 16.086 -2.315 -5.739 1.00 75.00 200 GLU A CA 1
ATOM 1559 C C . GLU A 1 200 ? 17.062 -1.894 -4.632 1.00 75.00 200 GLU A C 1
ATOM 1561 O O . GLU A 1 200 ? 18.255 -1.735 -4.883 1.00 75.00 200 GLU A O 1
ATOM 1566 N N . SER A 1 201 ? 16.564 -1.641 -3.421 1.00 76.50 201 SER A N 1
ATOM 1567 C CA . SER A 1 201 ? 17.328 -1.048 -2.328 1.00 76.50 201 SER A CA 1
ATOM 1568 C C . SER A 1 201 ? 17.125 -1.839 -1.048 1.00 76.50 201 SER A C 1
ATOM 1570 O O . SER A 1 201 ? 16.006 -2.158 -0.679 1.00 76.50 201 SER A O 1
ATOM 1572 N N . SER A 1 202 ? 18.200 -2.069 -0.302 1.00 76.88 202 SER A N 1
ATOM 1573 C CA . SER A 1 202 ? 18.116 -2.575 1.072 1.00 76.88 202 SER A CA 1
ATOM 1574 C C . SER A 1 202 ? 17.816 -1.473 2.098 1.00 76.88 202 SER A C 1
ATOM 1576 O O . SER A 1 202 ? 17.735 -1.747 3.292 1.00 76.88 202 SER A O 1
ATOM 1578 N N . LYS A 1 203 ? 17.690 -0.211 1.662 1.00 82.25 203 LYS A N 1
ATOM 1579 C CA . LYS A 1 203 ? 17.441 0.924 2.557 1.00 82.25 203 LYS A CA 1
ATOM 1580 C C . LYS A 1 203 ? 15.959 1.038 2.894 1.00 82.25 203 LYS A C 1
ATOM 1582 O O . LYS A 1 203 ? 15.117 1.058 1.997 1.00 82.25 203 LYS A O 1
ATOM 1587 N N . LEU A 1 204 ? 15.687 1.212 4.183 1.00 86.62 204 LEU A N 1
ATOM 1588 C CA . LEU A 1 204 ? 14.373 1.550 4.710 1.00 86.62 204 LEU A CA 1
ATOM 1589 C C . LEU A 1 204 ? 14.198 3.069 4.729 1.00 86.62 204 LEU A C 1
ATOM 1591 O O . LEU A 1 204 ? 15.048 3.802 5.241 1.00 86.62 204 LEU A O 1
ATOM 1595 N N . TYR A 1 205 ? 13.087 3.540 4.174 1.00 88.12 205 TYR A N 1
ATOM 1596 C CA . TYR A 1 205 ? 12.734 4.955 4.140 1.00 88.12 205 TYR A CA 1
ATOM 1597 C C . TYR A 1 205 ? 11.564 5.213 5.088 1.00 88.12 205 TYR A C 1
ATOM 1599 O O . TYR A 1 205 ? 10.519 4.595 4.906 1.00 88.12 205 TYR A O 1
ATOM 1607 N N . PRO A 1 206 ? 11.683 6.118 6.074 1.00 90.25 206 PRO A N 1
ATOM 1608 C CA . PRO A 1 206 ? 10.552 6.477 6.919 1.00 90.25 206 PRO A CA 1
ATOM 1609 C C . PRO A 1 206 ? 9.491 7.207 6.092 1.00 90.25 206 PRO A C 1
ATOM 1611 O O . PRO A 1 206 ? 9.810 8.148 5.351 1.00 90.25 206 PRO A O 1
ATOM 1614 N N . ILE A 1 207 ? 8.236 6.787 6.239 1.00 89.75 207 ILE A N 1
ATOM 1615 C CA . ILE A 1 207 ? 7.099 7.326 5.492 1.00 89.75 207 ILE A CA 1
ATOM 1616 C C . ILE A 1 207 ? 5.960 7.753 6.421 1.00 89.75 207 ILE A C 1
ATOM 1618 O O . ILE A 1 207 ? 5.824 7.267 7.542 1.00 89.75 207 ILE A O 1
ATOM 1622 N N . LYS A 1 208 ? 5.122 8.660 5.922 1.00 86.94 208 LYS A N 1
ATOM 1623 C CA . LYS A 1 208 ? 3.812 8.994 6.485 1.00 86.94 208 LYS A CA 1
ATOM 1624 C C . LYS A 1 208 ? 2.723 8.514 5.542 1.00 86.94 208 LYS A C 1
ATOM 1626 O O . LYS A 1 208 ? 2.861 8.641 4.325 1.00 86.94 208 LYS A O 1
ATOM 1631 N N . LEU A 1 209 ? 1.662 7.987 6.135 1.00 85.25 209 LEU A N 1
ATOM 1632 C CA . LEU A 1 209 ? 0.467 7.533 5.443 1.00 85.25 209 LEU A CA 1
ATOM 1633 C C . LEU A 1 209 ? -0.652 8.541 5.682 1.00 85.25 209 LEU A C 1
ATOM 1635 O O . LEU A 1 209 ? -0.812 9.038 6.794 1.00 85.25 209 LEU A O 1
ATOM 1639 N N . SER A 1 210 ? -1.419 8.824 4.642 1.00 78.56 210 SER A N 1
ATOM 1640 C CA . SER A 1 210 ? -2.602 9.683 4.703 1.00 78.56 210 SER A CA 1
ATOM 1641 C C . SER A 1 210 ? -3.659 9.159 3.745 1.00 78.56 210 SER A C 1
ATOM 1643 O O . SER A 1 210 ? -3.328 8.477 2.772 1.00 78.56 210 SER A O 1
ATOM 1645 N N . LEU A 1 211 ? -4.927 9.470 4.003 1.00 72.00 211 LEU A N 1
ATOM 1646 C CA . LEU A 1 211 ? -5.973 9.193 3.029 1.00 72.00 211 LEU A CA 1
ATOM 1647 C C . LEU A 1 211 ? -5.750 10.040 1.782 1.00 72.00 211 LEU A C 1
ATOM 1649 O O . LEU A 1 211 ? -5.405 11.219 1.869 1.00 72.00 211 LEU A O 1
ATOM 1653 N N . ALA A 1 212 ? -5.988 9.413 0.641 1.00 61.78 212 ALA A N 1
ATOM 1654 C CA . ALA A 1 212 ? -5.937 10.016 -0.673 1.00 61.78 212 ALA A CA 1
ATOM 1655 C C . ALA A 1 212 ? -6.633 11.405 -0.714 1.00 61.78 212 ALA A C 1
ATOM 1657 O O . ALA A 1 212 ? -5.986 12.406 -1.014 1.00 61.78 212 ALA A O 1
ATOM 1658 N N . ASP A 1 213 ? -7.881 11.514 -0.259 1.00 52.31 213 ASP A N 1
ATOM 1659 C CA . ASP A 1 213 ? -8.659 12.760 -0.363 1.00 52.31 213 ASP A CA 1
ATOM 1660 C C . ASP A 1 213 ? -8.293 13.864 0.657 1.00 52.31 213 ASP A C 1
ATOM 1662 O O . ASP A 1 213 ? -8.852 14.956 0.611 1.00 52.31 213 ASP A O 1
ATOM 1666 N N . SER A 1 214 ? -7.373 13.626 1.600 1.00 44.62 214 SER A N 1
ATOM 1667 C CA . SER A 1 214 ? -7.210 14.493 2.787 1.00 44.62 214 SER A CA 1
ATOM 1668 C C . SER A 1 214 ? -6.242 15.683 2.644 1.00 44.62 214 SER A C 1
ATOM 1670 O O . SER A 1 214 ? -6.205 16.535 3.528 1.00 44.62 214 SER A O 1
ATOM 1672 N N . PHE A 1 215 ? -5.492 15.811 1.540 1.00 39.53 215 PHE A N 1
ATOM 1673 C CA . PHE A 1 215 ? -4.594 16.965 1.314 1.00 39.53 215 PHE A CA 1
ATOM 1674 C C . PHE A 1 215 ? -5.221 18.118 0.512 1.00 39.53 215 PHE A C 1
ATOM 1676 O O . PHE A 1 215 ? -4.608 19.176 0.391 1.00 39.53 215 PHE A O 1
ATOM 1683 N N . THR A 1 216 ? -6.443 17.969 -0.004 1.00 35.59 216 THR A N 1
ATOM 1684 C CA . THR A 1 216 ? -7.136 19.035 -0.754 1.00 35.59 216 THR A CA 1
ATOM 1685 C C . THR A 1 216 ? -7.730 20.131 0.136 1.00 35.59 216 THR A C 1
ATOM 1687 O O . THR A 1 216 ? -8.193 21.135 -0.392 1.00 35.59 216 THR A O 1
ATOM 1690 N N . GLN A 1 217 ? -7.693 19.986 1.467 1.00 30.69 217 GLN A N 1
ATOM 1691 C CA . GLN A 1 217 ? -8.220 20.988 2.409 1.00 30.69 217 GLN A CA 1
ATOM 1692 C C . GLN A 1 217 ? -7.155 21.855 3.099 1.00 30.69 217 GLN A C 1
ATOM 1694 O O . GLN A 1 217 ? -7.487 22.622 3.997 1.00 30.69 217 GLN A O 1
ATOM 1699 N N . SER A 1 218 ? -5.879 21.753 2.722 1.00 28.70 218 SER A N 1
ATOM 1700 C CA . SER A 1 218 ? -4.826 22.618 3.280 1.00 28.70 218 SER A CA 1
ATOM 1701 C C . SER A 1 218 ? -3.965 23.248 2.187 1.00 28.70 218 SER A C 1
ATOM 1703 O O . SER A 1 218 ? -2.778 22.955 2.067 1.00 28.70 218 SER A O 1
ATOM 1705 N N . TYR A 1 219 ? -4.594 24.127 1.407 1.00 29.22 219 TYR A N 1
ATOM 1706 C CA . TYR A 1 219 ? -3.957 25.265 0.746 1.00 29.22 219 TYR A CA 1
ATOM 1707 C C . TYR A 1 219 ? -4.891 26.468 0.817 1.00 29.22 219 TYR A C 1
ATOM 1709 O O . TYR A 1 219 ? -6.101 26.270 0.565 1.00 29.22 219 TYR A O 1
#

Foldseek 3Di:
DDPVVVQVVLVLVCLQAVDPVHPPLLVFCLDPNVVVVLLVVLVVVVVVQVVDDPVPHQPQFDPCSSPPCLCVLADNDRAGEDDPPVCCVQLVVLLLVCLAALQRPNQAALVNQVVVPVCLQRYKYKKKKWFPDPDKADFQWFKDWPVPPPDDGQKTFHFIDQDPVVRTIMTIMIGGPNSSSVVCVVRVRDRTWMWTGHSNDPDTTTIRIDHSNPPVPPD

Radius of gyration: 17.17 Å; chains: 1; bounding box: 45×42×50 Å

Secondary structure (DSSP, 8-state):
--HHHHHHHHHHHHHHH--TTPSSGGG-TTSHHHHHHHHHHHHHHHHHHHTS-GGGS-TT--GGGGS-GGGGGSSSSPPEE---HHHIIIIIHHHHHHHH-TT-TT---HHHHHHH-GGGGGEEEEEEEEESSS----TT-EEEETT-TTSPPSEEEEEEEEEGGGTEEEEEEEEEHHHHHHHHHH-TTS---EEEE-TT-S-EEEEEEEEGGGGTT--

Sequence (219 aa):
MGQRDLIEWASMTTHGRAAIHLFPHYAWSDTVAGRVEEEQRLASASAAFYSRPKKQRPRNFVECHFKRPWQSLVDGADPFILRDEHLLKLLVTRMLDACCKPLSPARLTRKHLADYHSSLNSALVLTLVKCCKRGSPKPYSAIHLMDYSSHPALGYTILGGFHPGVASGFGLALISLAGLAKCFELYPNTALSFVMLCPESSKLYPIKLSLADSFTQSY

pLDDT: mean 74.57, std 14.26, range [28.7, 90.44]

Organism: NCBI:txid1844966